Protein AF-A0A958LK38-F1 (afdb_monomer_lite)

Structure (mmCIF, N/CA/C/O backbone):
data_AF-A0A958LK38-F1
#
_entry.id   AF-A0A958LK38-F1
#
loop_
_atom_site.group_PDB
_atom_site.id
_atom_site.type_symbol
_atom_site.label_atom_id
_atom_site.label_alt_id
_atom_site.label_comp_id
_atom_site.label_asym_id
_atom_site.label_entity_id
_atom_site.label_seq_id
_atom_site.pdbx_PDB_ins_code
_atom_site.Cartn_x
_atom_site.Cartn_y
_atom_site.Cartn_z
_atom_site.occupancy
_atom_site.B_iso_or_equiv
_atom_site.auth_seq_id
_atom_site.auth_comp_id
_atom_site.auth_asym_id
_atom_site.auth_atom_id
_atom_site.pdbx_PDB_model_num
ATOM 1 N N . MET A 1 1 ? 25.322 49.535 -14.949 1.00 35.41 1 MET A N 1
ATOM 2 C CA . MET A 1 1 ? 25.906 48.440 -14.145 1.00 35.41 1 MET A CA 1
ATOM 3 C C . MET A 1 1 ? 24.789 47.766 -13.366 1.00 35.41 1 MET A C 1
ATOM 5 O O . MET A 1 1 ? 24.308 48.340 -12.401 1.00 35.41 1 MET A O 1
ATOM 9 N N . ARG A 1 2 ? 24.285 46.630 -13.862 1.00 28.47 2 ARG A N 1
ATOM 10 C CA . ARG A 1 2 ? 23.202 45.858 -13.235 1.00 28.47 2 ARG A CA 1
ATOM 11 C C . ARG A 1 2 ? 23.822 44.654 -12.534 1.00 28.47 2 ARG A C 1
ATOM 13 O O . ARG A 1 2 ? 24.491 43.857 -13.181 1.00 28.47 2 ARG A O 1
ATOM 20 N N . THR A 1 3 ? 23.628 44.573 -11.227 1.00 28.67 3 THR A N 1
ATOM 21 C CA . THR A 1 3 ? 24.018 43.454 -10.371 1.00 28.67 3 THR A CA 1
ATOM 22 C C . THR A 1 3 ? 23.059 42.282 -10.584 1.00 28.67 3 THR A C 1
ATOM 24 O O . THR A 1 3 ? 21.841 42.433 -10.511 1.00 28.67 3 THR A O 1
ATOM 27 N N . LEU A 1 4 ? 23.626 41.119 -10.907 1.00 28.00 4 LEU A N 1
ATOM 28 C CA . LEU A 1 4 ? 22.927 39.847 -11.069 1.00 28.00 4 LEU A CA 1
ATOM 29 C C . LEU A 1 4 ? 22.802 39.193 -9.683 1.00 28.00 4 LEU A C 1
ATOM 31 O O . LEU A 1 4 ? 23.799 38.740 -9.125 1.00 28.00 4 LEU A O 1
ATOM 35 N N . SER A 1 5 ? 21.595 39.143 -9.122 1.00 27.83 5 SER A N 1
ATOM 36 C CA . SER A 1 5 ? 21.305 38.321 -7.942 1.00 27.83 5 SER A CA 1
ATOM 37 C C . SER A 1 5 ? 20.984 36.897 -8.393 1.00 27.83 5 SER A C 1
ATOM 39 O O . SER A 1 5 ? 19.910 36.640 -8.937 1.00 27.83 5 SER A O 1
ATOM 41 N N . LEU A 1 6 ? 21.923 35.972 -8.175 1.00 26.91 6 LEU A N 1
ATOM 42 C CA . LEU A 1 6 ? 21.676 34.533 -8.243 1.00 26.91 6 LEU A CA 1
ATOM 43 C C . LEU A 1 6 ? 20.785 34.133 -7.060 1.00 26.91 6 LEU A C 1
ATOM 45 O O . LEU A 1 6 ? 21.242 34.060 -5.921 1.00 26.91 6 LEU A O 1
ATOM 49 N N . LEU A 1 7 ? 19.509 33.866 -7.332 1.00 25.84 7 LEU A N 1
ATOM 50 C CA . LEU A 1 7 ? 18.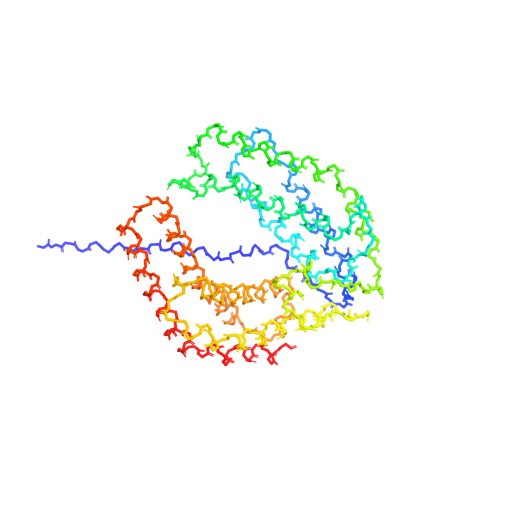623 33.198 -6.387 1.00 25.84 7 LEU A CA 1
ATOM 51 C C . LEU A 1 7 ? 18.807 31.686 -6.568 1.00 25.84 7 LEU A C 1
ATOM 53 O O . LEU A 1 7 ? 18.283 31.085 -7.505 1.00 25.84 7 LEU A O 1
ATOM 57 N N . VAL A 1 8 ? 19.602 31.081 -5.687 1.00 27.27 8 VAL A N 1
ATOM 58 C CA . VAL A 1 8 ? 19.706 29.626 -5.550 1.00 27.27 8 VAL A CA 1
ATOM 59 C C . VAL A 1 8 ? 18.349 29.120 -5.069 1.00 27.27 8 VAL A C 1
ATOM 61 O O . VAL A 1 8 ? 17.949 29.350 -3.929 1.00 27.27 8 VAL A O 1
ATOM 64 N N . ALA A 1 9 ? 17.615 28.458 -5.960 1.00 26.47 9 ALA A N 1
ATOM 65 C CA . ALA A 1 9 ? 16.411 27.728 -5.607 1.00 26.47 9 ALA A CA 1
ATOM 66 C C . ALA A 1 9 ? 16.808 26.538 -4.721 1.00 26.47 9 ALA A C 1
ATOM 68 O O . ALA A 1 9 ? 17.242 25.497 -5.211 1.00 26.47 9 ALA A O 1
ATOM 69 N N . PHE A 1 10 ? 16.657 26.707 -3.407 1.00 24.59 10 PHE A N 1
ATOM 70 C CA . PHE A 1 10 ? 16.598 25.611 -2.445 1.00 24.59 10 PHE A CA 1
ATOM 71 C C . PHE A 1 10 ? 15.361 24.765 -2.779 1.00 24.59 10 PHE A C 1
ATOM 73 O O . PHE A 1 10 ? 14.260 24.983 -2.278 1.00 24.59 10 PHE A O 1
ATOM 80 N N . ILE A 1 11 ? 15.524 23.810 -3.691 1.00 28.50 11 ILE A N 1
ATOM 81 C CA . ILE A 1 11 ? 14.592 22.700 -3.819 1.00 28.50 11 ILE A CA 1
ATOM 82 C C . ILE A 1 11 ? 14.767 21.904 -2.532 1.00 28.50 11 ILE A C 1
ATOM 84 O O . ILE A 1 11 ? 15.814 21.300 -2.317 1.00 28.50 11 ILE A O 1
ATOM 88 N N . CYS A 1 12 ? 13.764 21.942 -1.655 1.00 25.86 12 CYS A N 1
ATOM 89 C CA . CYS A 1 12 ? 13.675 21.053 -0.507 1.00 25.86 12 CYS A CA 1
ATOM 90 C C . CYS A 1 12 ? 13.700 19.605 -1.012 1.00 25.86 12 CYS A C 1
ATOM 92 O O . CYS A 1 12 ? 12.678 19.029 -1.387 1.00 25.86 12 CYS A O 1
ATOM 94 N N . ILE A 1 13 ? 14.900 19.032 -1.046 1.00 31.53 13 ILE A N 1
ATOM 95 C CA . ILE A 1 13 ? 15.139 17.601 -1.081 1.00 31.53 13 ILE A CA 1
ATOM 96 C C . ILE A 1 13 ? 14.691 17.114 0.294 1.00 31.53 13 ILE A C 1
ATOM 98 O O . ILE A 1 13 ? 15.462 17.118 1.244 1.00 31.53 13 ILE A O 1
ATOM 102 N N . LEU A 1 14 ? 13.414 16.767 0.426 1.00 28.30 14 LEU A N 1
ATOM 103 C CA . LEU A 1 14 ? 13.039 15.765 1.408 1.00 28.30 14 LEU A CA 1
ATOM 104 C C . LEU A 1 14 ? 13.320 14.432 0.717 1.00 28.30 14 LEU A C 1
ATOM 106 O O . LEU A 1 14 ? 12.634 14.111 -0.262 1.00 28.30 14 LEU A O 1
ATOM 110 N N . PRO A 1 15 ? 14.337 13.672 1.154 1.00 30.45 15 PRO A N 1
ATOM 111 C CA . PRO A 1 15 ? 14.354 12.258 0.845 1.00 30.45 15 PRO A CA 1
ATOM 112 C C . PRO A 1 15 ? 13.011 11.696 1.320 1.00 30.45 15 PRO A C 1
ATOM 114 O O . PRO A 1 15 ? 12.458 12.156 2.327 1.00 30.45 15 PRO A O 1
ATOM 117 N N . LEU A 1 16 ? 12.491 10.683 0.638 1.00 36.78 16 LEU A N 1
ATOM 118 C CA . LEU A 1 16 ? 11.648 9.719 1.325 1.00 36.78 16 LEU A CA 1
ATOM 119 C C . LEU A 1 16 ? 12.549 9.083 2.395 1.00 36.78 16 LEU A C 1
ATOM 121 O O . LEU A 1 16 ? 13.126 8.029 2.189 1.00 36.78 16 LEU A O 1
ATOM 125 N N . HIS A 1 17 ? 12.729 9.755 3.536 1.00 35.22 17 HIS A N 1
ATOM 126 C CA . HIS A 1 17 ? 13.041 9.075 4.779 1.00 35.22 17 HIS A CA 1
ATOM 127 C C . HIS A 1 17 ? 11.796 8.236 5.065 1.00 35.22 17 HIS A C 1
ATOM 129 O O . HIS A 1 17 ? 10.886 8.641 5.787 1.00 35.22 17 HIS A O 1
ATOM 135 N N . ILE A 1 18 ? 11.729 7.074 4.412 1.00 42.91 18 ILE A N 1
ATOM 136 C CA . ILE A 1 18 ? 11.221 5.874 5.055 1.00 42.91 18 ILE A CA 1
ATOM 137 C C . ILE A 1 18 ? 12.020 5.856 6.353 1.00 42.91 18 ILE A C 1
ATOM 139 O O . ILE A 1 18 ? 13.245 5.734 6.313 1.00 42.91 18 ILE A O 1
ATOM 143 N N . GLY A 1 19 ? 11.374 6.216 7.464 1.00 40.41 19 GLY A N 1
ATOM 144 C CA . GLY A 1 19 ? 12.055 6.283 8.748 1.00 40.41 19 GLY A CA 1
ATOM 145 C C . GLY A 1 19 ? 12.838 4.989 8.926 1.00 40.41 19 GLY A C 1
ATOM 146 O O . GLY A 1 19 ? 12.322 3.920 8.620 1.00 40.41 19 GLY A O 1
ATOM 147 N N . ALA A 1 20 ? 14.081 5.084 9.392 1.00 38.41 20 ALA A N 1
ATOM 148 C CA . ALA A 1 20 ? 14.934 3.933 9.684 1.00 38.41 20 ALA A CA 1
ATOM 149 C C . ALA A 1 20 ? 14.330 2.961 10.732 1.00 38.41 20 ALA A C 1
ATOM 151 O O . ALA A 1 20 ? 14.979 2.005 11.140 1.00 38.41 20 ALA A O 1
ATOM 152 N N . SER A 1 21 ? 13.100 3.200 11.189 1.00 44.72 21 SER A N 1
ATOM 153 C CA . SER A 1 21 ? 12.342 2.358 12.096 1.00 44.72 21 SER A CA 1
ATOM 154 C C . SER A 1 21 ? 11.450 1.397 11.308 1.00 44.72 21 SER A C 1
ATOM 156 O O . SER A 1 21 ? 10.586 1.839 10.552 1.00 44.72 21 SER A O 1
ATOM 158 N N . GLU A 1 22 ? 11.620 0.101 11.580 1.00 62.59 22 GLU A N 1
ATOM 159 C CA . GLU A 1 22 ? 10.736 -1.018 11.212 1.00 62.59 22 GLU A CA 1
ATOM 160 C C . GLU A 1 22 ? 11.018 -1.691 9.848 1.00 62.59 22 GLU A C 1
ATOM 162 O O . GLU A 1 22 ? 10.084 -2.143 9.178 1.00 62.59 22 GLU A O 1
ATOM 167 N N . GLN A 1 23 ? 12.288 -1.814 9.441 1.00 79.00 23 GLN A N 1
ATOM 168 C CA . GLN A 1 23 ? 12.681 -2.931 8.568 1.00 79.00 23 GLN A CA 1
ATOM 169 C C . GLN A 1 23 ? 12.442 -4.237 9.335 1.00 79.00 23 GLN A C 1
ATOM 171 O O . GLN A 1 23 ? 12.851 -4.349 10.492 1.00 79.00 23 GLN A O 1
ATOM 176 N N . GLN A 1 24 ? 11.755 -5.191 8.717 1.00 86.94 24 GLN A N 1
ATOM 177 C CA . GLN A 1 24 ? 11.495 -6.503 9.298 1.00 86.94 24 GLN A CA 1
ATOM 178 C C . GLN A 1 24 ? 12.425 -7.524 8.653 1.00 86.94 24 GLN A C 1
ATOM 180 O O . GLN A 1 24 ? 12.720 -7.435 7.464 1.00 86.94 24 GLN A O 1
ATOM 185 N N . VAL A 1 25 ? 12.875 -8.494 9.443 1.00 88.00 25 VAL A N 1
ATOM 186 C CA . VAL A 1 25 ? 13.674 -9.618 8.953 1.00 88.00 25 VAL A CA 1
ATOM 187 C C . VAL A 1 25 ? 12.789 -10.855 8.986 1.00 88.00 25 VAL A C 1
ATOM 189 O O . VAL A 1 25 ? 12.376 -11.294 10.055 1.00 88.00 25 VAL A O 1
ATOM 192 N N . LEU A 1 26 ? 12.499 -11.409 7.813 1.00 91.56 26 LEU A N 1
ATOM 193 C CA . LEU A 1 26 ? 11.760 -12.654 7.616 1.00 91.56 26 LEU A CA 1
ATOM 194 C C . LEU A 1 26 ? 12.543 -13.858 8.152 1.00 91.56 26 LEU A C 1
ATOM 196 O O . LEU A 1 26 ? 11.950 -14.808 8.647 1.00 91.56 26 LEU A O 1
ATOM 200 N N . GLY A 1 27 ? 13.877 -13.833 8.060 1.00 89.62 27 GLY A N 1
ATOM 201 C CA . GLY A 1 27 ? 14.721 -14.940 8.519 1.00 89.62 27 GLY A CA 1
ATOM 202 C C . GLY A 1 27 ? 14.344 -16.270 7.855 1.00 89.62 27 GLY A C 1
ATOM 203 O O . GLY A 1 27 ? 14.189 -16.322 6.638 1.00 89.62 27 GLY A O 1
ATOM 204 N N . ASN A 1 28 ? 14.193 -17.321 8.666 1.00 93.62 28 ASN A N 1
ATOM 205 C CA . ASN A 1 28 ? 13.734 -18.650 8.240 1.00 93.62 28 ASN A CA 1
ATOM 206 C C . ASN A 1 28 ? 12.267 -18.910 8.629 1.00 93.62 28 ASN A C 1
ATOM 208 O O . ASN A 1 28 ? 11.882 -20.063 8.794 1.00 93.62 28 ASN A O 1
ATOM 212 N N . LEU A 1 29 ? 11.471 -17.859 8.843 1.00 96.00 29 LEU A N 1
ATOM 213 C CA . LEU A 1 29 ? 10.055 -18.015 9.162 1.00 96.00 29 LEU A CA 1
ATOM 214 C C . LEU A 1 29 ? 9.305 -18.548 7.938 1.00 96.00 29 LEU A C 1
ATOM 216 O O . LEU A 1 29 ? 9.487 -18.054 6.816 1.00 96.00 29 LEU A O 1
ATOM 220 N N . SER A 1 30 ? 8.412 -19.505 8.166 1.00 97.25 30 SER A N 1
ATOM 221 C CA . SER A 1 30 ? 7.351 -19.812 7.209 1.00 97.25 30 SER A CA 1
ATOM 222 C C . SER A 1 30 ? 6.476 -18.577 6.966 1.00 97.25 30 SER A C 1
ATOM 224 O O . SER A 1 30 ? 6.438 -17.634 7.766 1.00 97.25 30 SER A O 1
ATOM 226 N N . TYR A 1 31 ? 5.748 -18.565 5.853 1.00 97.75 31 TYR A N 1
ATOM 227 C CA . TYR A 1 31 ? 4.818 -17.488 5.518 1.00 97.75 31 TYR A CA 1
ATOM 228 C C . TYR A 1 31 ? 3.803 -17.211 6.645 1.00 97.75 31 TYR A C 1
ATOM 230 O O . TYR A 1 31 ? 3.520 -16.054 6.968 1.00 97.75 31 TYR A O 1
ATOM 238 N N . ASN A 1 32 ? 3.312 -18.259 7.304 1.00 97.62 32 ASN A N 1
ATOM 239 C CA . ASN A 1 32 ? 2.324 -18.160 8.372 1.00 97.62 32 ASN A CA 1
ATOM 240 C C . ASN A 1 32 ? 2.931 -17.727 9.711 1.00 97.62 32 ASN A C 1
ATOM 242 O O . ASN A 1 32 ? 2.318 -16.923 10.411 1.00 97.62 32 ASN A O 1
ATOM 246 N N . GLU A 1 33 ? 4.134 -18.191 10.061 1.00 97.38 33 GLU A N 1
ATOM 247 C CA . GLU A 1 33 ? 4.851 -17.690 11.245 1.00 97.38 33 GLU A CA 1
ATOM 248 C C . GLU A 1 33 ? 5.176 -16.198 11.096 1.00 97.38 33 GLU A C 1
ATOM 250 O O . GLU A 1 33 ? 4.979 -15.413 12.025 1.00 97.38 33 GLU A O 1
ATOM 255 N N . ALA A 1 34 ? 5.588 -15.773 9.897 1.00 97.50 34 ALA A N 1
ATOM 256 C CA . ALA A 1 34 ? 5.775 -14.361 9.588 1.00 97.50 34 ALA A CA 1
ATOM 257 C C . ALA A 1 34 ? 4.459 -13.571 9.730 1.00 97.50 34 ALA A C 1
ATOM 259 O O . ALA A 1 34 ? 4.458 -12.479 10.300 1.00 97.50 34 ALA A O 1
ATOM 260 N N . ALA A 1 35 ? 3.321 -14.124 9.295 1.00 98.06 35 ALA A N 1
ATOM 261 C CA . ALA A 1 35 ? 2.011 -13.504 9.497 1.00 98.06 35 ALA A CA 1
ATOM 262 C C . ALA A 1 35 ? 1.652 -13.356 10.987 1.00 98.06 35 ALA A C 1
ATOM 264 O O . ALA A 1 35 ? 1.236 -12.275 11.411 1.00 98.06 35 ALA A O 1
ATOM 265 N N . GLN A 1 36 ? 1.848 -14.418 11.780 1.00 97.25 36 GLN A N 1
ATOM 266 C CA . GLN A 1 36 ? 1.619 -14.432 13.231 1.00 97.25 36 GLN A CA 1
ATOM 267 C C . GLN A 1 36 ? 2.482 -13.406 13.963 1.00 97.25 36 GLN A C 1
ATOM 269 O O . GLN A 1 36 ? 2.037 -12.819 14.947 1.00 97.25 36 GLN A O 1
ATOM 274 N N . GLN A 1 37 ? 3.705 -13.178 13.488 1.00 96.12 37 GLN A N 1
ATOM 275 C CA . GLN A 1 37 ? 4.602 -12.196 14.074 1.00 96.12 37 GLN A CA 1
ATOM 276 C C . GLN A 1 37 ? 4.229 -10.772 13.651 1.00 96.12 37 GLN A C 1
ATOM 278 O O . GLN A 1 37 ? 4.025 -9.905 14.496 1.00 96.12 37 GLN A O 1
ATOM 283 N N . PHE A 1 38 ? 4.142 -10.497 12.349 1.00 96.94 38 PHE A N 1
ATOM 284 C CA . PHE A 1 38 ? 4.141 -9.116 11.870 1.00 96.94 38 PHE A CA 1
ATOM 285 C C . PHE A 1 38 ? 2.761 -8.460 11.833 1.00 96.94 38 PHE A C 1
ATOM 287 O O . PHE A 1 38 ? 2.667 -7.255 12.088 1.00 96.94 38 PHE A O 1
ATOM 294 N N . VAL A 1 39 ? 1.689 -9.204 11.529 1.00 97.81 39 VAL A N 1
ATOM 295 C CA . VAL A 1 39 ? 0.344 -8.611 11.422 1.00 97.81 39 VAL A CA 1
ATOM 296 C C . VAL A 1 39 ? -0.149 -8.108 12.788 1.00 97.81 39 VAL A C 1
ATOM 298 O O . VAL A 1 39 ? -0.530 -6.935 12.862 1.00 97.81 39 VAL A O 1
ATOM 301 N N . PRO A 1 40 ? -0.080 -8.893 13.886 1.00 97.62 40 PRO A N 1
ATOM 302 C CA . PRO A 1 40 ? -0.471 -8.406 15.209 1.00 97.62 40 PRO A CA 1
ATOM 303 C C . PRO A 1 40 ? 0.388 -7.237 15.697 1.00 97.62 40 PRO A C 1
ATOM 305 O O . PRO A 1 40 ? -0.150 -6.285 16.256 1.00 97.62 40 PRO A O 1
ATOM 308 N N . THR A 1 41 ? 1.702 -7.253 15.442 1.00 96.38 41 THR A N 1
ATOM 309 C CA . THR A 1 41 ? 2.584 -6.131 15.805 1.00 96.38 41 THR A CA 1
ATOM 310 C C . THR A 1 41 ? 2.172 -4.840 15.101 1.00 96.38 41 THR A C 1
ATOM 312 O O . THR A 1 41 ? 1.996 -3.819 15.763 1.00 96.38 41 THR A O 1
ATOM 315 N N . CYS A 1 42 ? 1.931 -4.878 13.785 1.00 96.19 42 CYS A N 1
ATOM 316 C CA . CYS A 1 42 ? 1.480 -3.693 13.047 1.00 96.19 42 CYS A CA 1
ATOM 317 C C . CYS A 1 42 ? 0.100 -3.204 13.517 1.00 96.19 42 CYS A C 1
ATOM 319 O O . CYS A 1 42 ? -0.189 -2.007 13.455 1.00 96.19 42 CYS A O 1
ATOM 321 N N . LEU A 1 43 ? -0.776 -4.114 13.951 1.00 97.44 43 LEU A N 1
ATOM 322 C CA . LEU A 1 43 ? -2.076 -3.756 14.513 1.00 97.44 43 LEU A CA 1
ATOM 323 C C . LEU A 1 43 ? -1.919 -3.056 15.872 1.00 97.44 43 LEU A C 1
ATOM 325 O O . LEU A 1 43 ? -2.501 -1.992 16.074 1.00 97.44 43 LEU A O 1
ATOM 329 N N . LEU A 1 44 ? -1.080 -3.589 16.761 1.00 96.31 44 LEU A N 1
ATOM 330 C CA . LEU A 1 44 ? -0.797 -3.001 18.073 1.00 96.31 44 LEU A CA 1
ATOM 331 C C . LEU A 1 44 ? -0.162 -1.604 17.960 1.00 96.31 44 LEU A C 1
ATOM 333 O O . LEU A 1 44 ? -0.564 -0.670 18.654 1.00 96.31 44 LEU A O 1
ATOM 337 N N . GLU A 1 45 ? 0.797 -1.428 17.049 1.00 94.31 45 GLU A N 1
ATOM 338 C CA . GLU A 1 45 ? 1.413 -0.124 16.769 1.00 94.31 45 GLU A CA 1
ATOM 339 C C . GLU A 1 45 ? 0.395 0.904 16.257 1.00 94.31 45 GLU A C 1
ATOM 341 O O . GLU A 1 45 ? 0.455 2.090 16.612 1.00 94.31 45 GLU A O 1
ATOM 346 N N . LEU A 1 46 ? -0.546 0.464 15.414 1.00 96.00 46 LEU A N 1
ATOM 347 C CA . LEU A 1 46 ? -1.635 1.310 14.944 1.00 96.00 46 LEU A CA 1
ATOM 348 C C . LEU A 1 46 ? -2.545 1.722 16.102 1.00 96.00 46 LEU A C 1
ATOM 350 O O . LEU A 1 46 ? -2.840 2.910 16.218 1.00 96.00 46 LEU A O 1
ATOM 354 N N . VAL A 1 47 ? -2.943 0.779 16.961 1.00 96.88 47 VAL A N 1
ATOM 355 C CA . VAL A 1 47 ? -3.769 1.042 18.151 1.00 96.88 47 VAL A CA 1
ATOM 356 C C . VAL A 1 47 ? -3.130 2.127 19.012 1.00 96.88 47 VAL A C 1
ATOM 358 O O . VAL A 1 47 ? -3.735 3.185 19.194 1.00 96.88 47 VAL A O 1
ATOM 361 N N . GLY A 1 48 ? -1.866 1.950 19.410 1.00 94.25 48 GLY A N 1
ATOM 362 C CA . GLY A 1 48 ? -1.156 2.948 20.219 1.00 94.25 48 GLY A CA 1
ATOM 363 C C . GLY A 1 48 ? -1.041 4.321 19.541 1.00 94.25 48 GLY A C 1
ATOM 364 O O . GLY A 1 48 ? -0.963 5.351 20.207 1.00 94.25 48 GLY A O 1
ATOM 365 N N . SER A 1 49 ? -1.083 4.367 18.207 1.00 93.31 49 SER A N 1
ATOM 366 C CA . SER A 1 49 ? -1.036 5.622 17.448 1.00 93.31 49 SER A CA 1
ATOM 367 C C . SER A 1 49 ? -2.385 6.334 17.347 1.00 93.31 49 SER A C 1
ATOM 369 O O . SER A 1 49 ? -2.412 7.562 17.265 1.00 93.31 49 SER A O 1
ATOM 371 N N . ILE A 1 50 ? -3.499 5.597 17.323 1.00 96.38 50 ILE A N 1
ATOM 372 C CA . ILE A 1 50 ? -4.844 6.182 17.193 1.00 96.38 50 ILE A CA 1
ATOM 373 C C . ILE A 1 50 ? -5.498 6.480 18.542 1.00 96.38 50 ILE A C 1
ATOM 375 O O . ILE A 1 50 ? -6.383 7.332 18.593 1.00 96.38 50 ILE A O 1
ATOM 379 N N . GLU A 1 51 ? -5.056 5.837 19.626 1.00 94.94 51 GLU A N 1
ATOM 380 C CA . GLU A 1 51 ? -5.524 6.104 20.994 1.00 94.94 51 GLU A CA 1
ATOM 381 C C . GLU A 1 51 ? -5.351 7.573 21.402 1.00 94.94 51 GLU A C 1
ATOM 383 O O . GLU A 1 51 ? -6.202 8.126 22.096 1.00 94.94 51 GLU A O 1
ATOM 388 N N . GLY A 1 52 ? -4.291 8.228 20.916 1.00 92.06 52 GLY A N 1
ATOM 389 C CA . GLY A 1 52 ? -4.006 9.637 21.197 1.00 92.06 52 GLY A CA 1
ATOM 390 C C . GLY A 1 52 ? -4.886 10.648 20.453 1.00 92.06 52 GLY A C 1
ATOM 391 O O . GLY A 1 52 ? -4.828 11.835 20.764 1.00 92.06 52 GLY A O 1
ATOM 392 N N . ILE A 1 53 ? -5.693 10.225 19.473 1.00 95.62 53 ILE A N 1
ATOM 393 C CA . ILE A 1 53 ? -6.631 11.128 18.789 1.00 95.62 53 ILE A CA 1
ATOM 394 C C . ILE A 1 53 ? -7.780 11.423 19.749 1.00 95.62 53 ILE A C 1
ATOM 396 O O . ILE A 1 53 ? -8.398 10.483 20.222 1.00 95.62 53 ILE A O 1
ATOM 400 N N . ASP A 1 54 ? -8.147 12.677 19.991 1.00 96.88 54 ASP A N 1
ATOM 401 C CA . ASP A 1 54 ? -9.218 13.084 20.902 1.00 96.88 54 ASP A CA 1
ATOM 402 C C . ASP A 1 54 ? -10.086 14.239 20.349 1.00 96.88 54 ASP A C 1
ATOM 404 O O . ASP A 1 54 ? -10.033 14.605 19.172 1.00 96.88 54 ASP A O 1
ATOM 408 N N . GLN A 1 55 ? -10.947 14.804 21.202 1.00 97.19 55 GLN A N 1
ATOM 409 C CA . GLN A 1 55 ? -11.850 15.907 20.845 1.00 97.19 55 GLN A CA 1
ATOM 410 C C . GLN A 1 55 ? -11.132 17.228 20.545 1.00 97.19 55 GLN A C 1
ATOM 412 O O . GLN A 1 55 ? -11.766 18.140 20.016 1.00 97.19 55 GLN A O 1
ATOM 417 N N . LYS A 1 56 ? -9.847 17.355 20.878 1.00 96.31 56 LYS A N 1
ATOM 418 C CA . LYS A 1 56 ? -9.020 18.543 20.657 1.00 96.31 56 LYS A CA 1
ATOM 419 C C . LYS A 1 56 ? -8.039 18.359 19.506 1.00 96.31 56 LYS A C 1
ATOM 421 O O . LYS A 1 56 ? -7.583 19.370 18.981 1.00 96.31 56 LYS A O 1
ATOM 426 N N . THR A 1 57 ? -7.781 17.122 19.076 1.00 95.62 57 THR A N 1
ATOM 427 C CA . THR A 1 57 ? -6.833 16.829 17.999 1.00 95.62 57 THR A CA 1
ATOM 428 C C . THR A 1 57 ? -7.083 17.678 16.757 1.00 95.62 57 THR A C 1
ATOM 430 O O . THR A 1 57 ? -8.204 17.778 16.246 1.00 95.62 57 THR A O 1
ATOM 433 N N . LEU A 1 58 ? -6.022 18.288 16.247 1.00 94.62 58 LEU A N 1
ATOM 434 C CA . LEU A 1 58 ? -6.016 19.123 15.057 1.00 94.62 58 LEU A CA 1
ATOM 435 C C . LEU A 1 58 ? -5.531 18.340 13.821 1.00 94.62 58 LEU A C 1
ATOM 437 O O . LEU A 1 58 ? -4.763 17.383 13.941 1.00 94.62 58 LEU A O 1
ATOM 441 N N . PRO A 1 59 ? -5.920 18.761 12.603 1.00 94.06 59 PRO A N 1
ATOM 442 C CA . PRO A 1 59 ? -5.531 18.098 11.354 1.00 94.06 59 PRO A CA 1
ATOM 443 C C . PRO A 1 59 ? -4.032 17.832 11.151 1.00 94.06 59 PRO A C 1
ATOM 445 O O . PRO A 1 59 ? -3.653 16.845 10.524 1.00 94.06 59 PRO A O 1
ATOM 448 N N . HIS A 1 60 ? -3.151 18.709 11.636 1.00 91.88 60 HIS A N 1
ATOM 449 C CA . HIS A 1 60 ? -1.707 18.525 11.471 1.00 91.88 60 HIS A CA 1
ATOM 450 C C . HIS A 1 60 ? -1.120 17.503 12.454 1.00 91.88 60 HIS A C 1
ATOM 452 O O . HIS A 1 60 ? -0.108 16.885 12.133 1.00 91.88 60 HIS A O 1
ATOM 458 N N . GLU A 1 61 ? -1.759 17.280 13.604 1.00 92.06 61 GLU A N 1
ATOM 459 C CA . GLU A 1 61 ? -1.279 16.365 14.651 1.00 92.06 61 GLU A CA 1
ATOM 460 C C . GLU A 1 61 ? -1.425 14.897 14.232 1.00 92.06 61 GLU A C 1
ATOM 462 O O . GLU A 1 61 ? -0.582 14.060 14.543 1.00 92.06 61 GLU A O 1
ATOM 467 N N . VAL A 1 62 ? -2.432 14.580 13.408 1.00 90.06 62 VAL A N 1
ATOM 468 C CA . VAL A 1 62 ? -2.547 13.239 12.806 1.00 90.06 62 VAL A CA 1
ATOM 469 C C . VAL A 1 62 ? -1.494 12.986 11.717 1.00 90.06 62 VAL A C 1
ATOM 471 O O . VAL A 1 62 ? -1.283 11.843 11.311 1.00 90.06 62 VAL A O 1
ATOM 474 N N . LYS A 1 63 ? -0.815 14.038 11.237 1.00 86.88 63 LYS A N 1
ATOM 475 C CA . LYS A 1 63 ? 0.272 13.963 10.248 1.00 86.88 63 LYS A CA 1
ATOM 476 C C . LYS A 1 63 ? 1.656 14.012 10.898 1.00 86.88 63 LYS A C 1
ATOM 478 O O . LYS A 1 63 ? 2.561 13.331 10.430 1.00 86.88 63 LYS A O 1
ATOM 483 N N . ILE A 1 64 ? 1.840 14.828 11.930 1.00 82.19 64 ILE A N 1
ATOM 484 C CA . ILE A 1 64 ? 3.123 15.085 12.593 1.00 82.19 64 ILE A CA 1
ATOM 485 C C . ILE A 1 64 ? 2.902 14.932 14.103 1.00 82.19 64 ILE A C 1
ATOM 487 O O . ILE A 1 64 ? 2.015 15.600 14.623 1.00 82.19 64 ILE A O 1
ATOM 491 N N . PRO A 1 65 ? 3.700 14.122 14.825 1.00 79.19 65 PRO A N 1
AT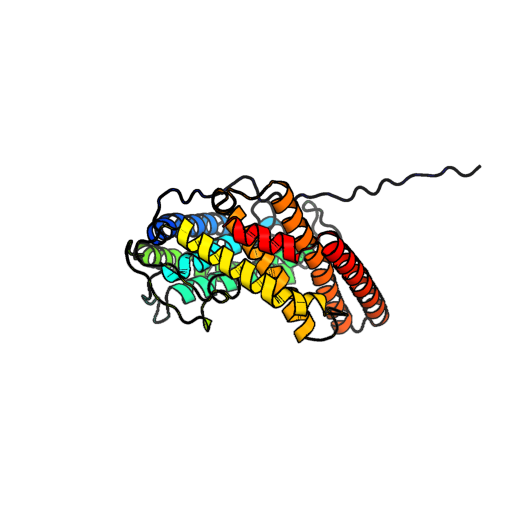OM 492 C CA . PRO A 1 65 ? 4.929 13.448 14.385 1.00 79.19 65 PRO A CA 1
ATOM 493 C C . PRO A 1 65 ? 4.730 12.032 13.815 1.00 79.19 65 PRO A C 1
ATOM 495 O O . PRO A 1 65 ? 5.662 11.481 13.239 1.00 79.19 65 PRO A O 1
ATOM 498 N N . VAL A 1 66 ? 3.546 11.433 13.975 1.00 76.31 66 VAL A N 1
ATOM 499 C CA . VAL A 1 66 ? 3.349 9.981 13.790 1.00 76.31 66 VAL A CA 1
ATOM 500 C C . VAL A 1 66 ? 2.936 9.585 12.362 1.00 76.31 66 VAL A C 1
ATOM 502 O O . VAL A 1 66 ? 3.220 8.471 11.935 1.00 76.31 66 VAL A O 1
ATOM 505 N N . ASP A 1 67 ? 2.288 10.485 11.615 1.00 89.06 67 ASP A N 1
ATOM 506 C CA . ASP A 1 67 ? 1.614 10.207 10.333 1.00 89.06 67 ASP A CA 1
ATOM 507 C C . ASP A 1 67 ? 0.711 8.961 10.403 1.00 89.06 67 ASP A C 1
ATOM 509 O O . ASP A 1 67 ? 0.985 7.908 9.822 1.00 89.06 67 ASP A O 1
ATOM 513 N N . ILE A 1 68 ? -0.401 9.086 11.132 1.00 94.06 68 ILE A N 1
ATOM 514 C CA . ILE A 1 68 ? -1.345 7.993 11.421 1.00 94.06 68 ILE A CA 1
ATOM 515 C C . ILE A 1 68 ? -1.836 7.324 10.134 1.00 94.06 68 ILE A C 1
ATOM 517 O O . ILE A 1 68 ? -1.951 6.102 10.065 1.00 94.06 68 ILE A O 1
ATOM 521 N N . ARG A 1 69 ? -2.051 8.106 9.069 1.00 93.56 69 ARG A N 1
ATOM 522 C CA . ARG A 1 69 ? -2.466 7.580 7.763 1.00 93.56 69 ARG A CA 1
ATOM 523 C C . ARG A 1 69 ? -1.440 6.598 7.190 1.00 93.56 69 ARG A C 1
ATOM 525 O O . ARG A 1 69 ? -1.834 5.602 6.588 1.00 93.56 69 ARG A O 1
ATOM 532 N N . LYS A 1 70 ? -0.136 6.846 7.368 1.00 92.44 70 LYS A N 1
ATOM 533 C CA . LYS A 1 70 ? 0.911 5.896 6.960 1.00 92.44 70 LYS A CA 1
ATOM 534 C C . LYS A 1 70 ? 0.910 4.633 7.812 1.00 92.44 70 LYS A C 1
ATOM 536 O O . LYS A 1 70 ? 1.135 3.566 7.249 1.00 92.44 70 LYS A O 1
ATOM 541 N N . ARG A 1 71 ? 0.629 4.732 9.116 1.00 95.06 71 ARG A N 1
ATOM 542 C CA . ARG A 1 71 ? 0.508 3.553 9.987 1.00 95.06 71 ARG A CA 1
ATOM 543 C C . ARG A 1 71 ? -0.682 2.680 9.609 1.00 95.06 71 ARG A C 1
ATOM 545 O O . ARG A 1 71 ? -0.488 1.492 9.416 1.00 95.06 71 ARG A O 1
ATOM 552 N N . ILE A 1 72 ? -1.855 3.270 9.357 1.00 96.94 72 ILE A N 1
ATOM 553 C CA . ILE A 1 72 ? -3.026 2.529 8.850 1.00 96.94 72 ILE A CA 1
ATOM 554 C C . ILE A 1 72 ? -2.677 1.801 7.547 1.00 96.94 72 ILE A C 1
ATOM 556 O O . ILE A 1 72 ? -2.933 0.608 7.412 1.00 96.94 72 ILE A O 1
ATOM 560 N N . VAL A 1 73 ? -2.041 2.504 6.601 1.00 95.12 73 VAL A N 1
ATOM 561 C CA . VAL A 1 73 ? -1.582 1.895 5.342 1.00 95.12 73 VAL A CA 1
ATOM 562 C C . VAL A 1 73 ? -0.613 0.752 5.594 1.00 95.12 73 VAL A C 1
ATOM 564 O O . VAL A 1 73 ? -0.724 -0.267 4.931 1.00 95.12 73 VAL A O 1
ATOM 567 N N . ARG A 1 74 ? 0.345 0.914 6.509 1.00 95.19 74 ARG A N 1
ATOM 568 C CA . ARG A 1 74 ? 1.296 -0.145 6.847 1.00 95.19 74 ARG A CA 1
ATOM 569 C C . ARG A 1 74 ? 0.566 -1.369 7.394 1.00 95.19 74 ARG A C 1
ATOM 571 O O . ARG A 1 74 ? 0.785 -2.460 6.889 1.00 95.19 74 ARG A O 1
ATOM 578 N N . THR A 1 75 ? -0.325 -1.202 8.365 1.00 97.62 75 THR A N 1
ATOM 579 C CA . THR A 1 75 ? -1.101 -2.316 8.925 1.00 97.62 75 THR A CA 1
ATOM 580 C C . THR A 1 75 ? -1.920 -3.015 7.842 1.00 97.62 75 THR A C 1
ATOM 582 O O . THR A 1 75 ? -1.862 -4.236 7.731 1.00 97.62 75 THR A O 1
ATOM 585 N N . ARG A 1 76 ? -2.606 -2.251 6.982 1.00 97.56 76 ARG A N 1
ATOM 586 C CA . ARG A 1 76 ? -3.363 -2.795 5.847 1.00 97.56 76 ARG A CA 1
ATOM 587 C C . ARG A 1 76 ? -2.478 -3.570 4.878 1.00 97.56 76 ARG A C 1
ATOM 589 O O . ARG A 1 76 ? -2.847 -4.648 4.442 1.00 97.56 76 ARG A O 1
ATOM 596 N N . ASP A 1 77 ? -1.310 -3.038 4.554 1.00 97.19 77 ASP A N 1
ATOM 597 C CA . ASP A 1 77 ? -0.351 -3.706 3.685 1.00 97.19 77 ASP A CA 1
ATOM 598 C C . ASP A 1 77 ? 0.110 -5.049 4.247 1.00 97.19 77 ASP A C 1
ATOM 600 O O . ASP A 1 77 ? 0.201 -6.008 3.495 1.00 97.19 77 ASP A O 1
ATOM 604 N N . PHE A 1 78 ? 0.383 -5.140 5.550 1.00 97.94 78 PHE A N 1
ATOM 605 C CA . PHE A 1 78 ? 0.737 -6.412 6.180 1.00 97.94 78 PHE A CA 1
ATOM 606 C C . PHE A 1 78 ? -0.452 -7.383 6.189 1.00 97.94 78 PHE A C 1
ATOM 608 O O . PHE A 1 78 ? -0.267 -8.564 5.910 1.00 97.94 78 PHE A O 1
ATOM 615 N N . VAL A 1 79 ? -1.674 -6.893 6.421 1.00 98.12 79 VAL A N 1
ATOM 616 C CA . VAL A 1 79 ? -2.903 -7.693 6.276 1.00 98.12 79 VAL A CA 1
ATOM 617 C C . VAL A 1 79 ? -3.052 -8.231 4.845 1.00 98.12 79 VAL A C 1
ATOM 619 O O . VAL A 1 79 ? -3.333 -9.413 4.668 1.00 98.12 79 VAL A O 1
ATOM 622 N N . ASP A 1 80 ? -2.812 -7.403 3.827 1.00 97.75 80 ASP A N 1
ATOM 623 C CA . ASP A 1 80 ? -2.887 -7.797 2.417 1.00 97.75 80 ASP A CA 1
ATOM 624 C C . ASP A 1 80 ? -1.746 -8.756 2.024 1.00 97.75 80 ASP A C 1
ATOM 626 O O . ASP A 1 80 ? -1.983 -9.758 1.352 1.00 97.75 80 ASP A O 1
ATOM 630 N N . LEU A 1 81 ? -0.509 -8.481 2.450 1.00 97.69 81 LEU A N 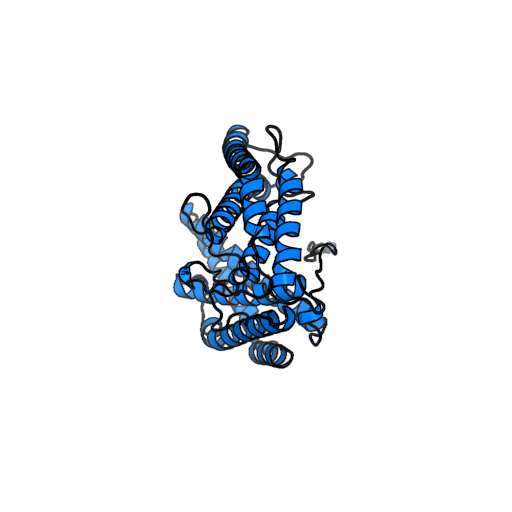1
ATOM 631 C CA . LEU A 1 81 ? 0.672 -9.304 2.167 1.00 97.69 81 LEU A CA 1
ATOM 632 C C . LEU A 1 81 ? 0.558 -10.697 2.776 1.00 97.69 81 LEU A C 1
ATOM 634 O O . LEU A 1 81 ? 1.019 -11.652 2.154 1.00 97.69 81 LEU A O 1
ATOM 638 N N . PHE A 1 82 ? -0.073 -10.815 3.943 1.00 98.06 82 PHE A N 1
ATOM 639 C CA . PHE A 1 82 ? -0.285 -12.077 4.648 1.00 98.06 82 PHE A CA 1
ATOM 640 C C . PHE A 1 82 ? -1.699 -12.651 4.481 1.00 98.06 82 PHE A C 1
ATOM 642 O O . PHE A 1 82 ? -2.072 -13.578 5.196 1.00 98.06 82 PHE A O 1
ATOM 649 N N . ALA A 1 83 ? -2.487 -12.144 3.527 1.00 97.69 83 ALA A N 1
ATOM 650 C CA . ALA A 1 83 ? -3.901 -12.489 3.370 1.00 97.69 83 ALA A CA 1
ATOM 651 C C . ALA A 1 83 ? -4.177 -14.003 3.309 1.00 97.69 83 ALA A C 1
ATOM 653 O O . ALA A 1 83 ? -5.185 -14.460 3.847 1.00 97.69 83 ALA A O 1
ATOM 654 N N . PHE A 1 84 ? -3.277 -14.787 2.710 1.00 97.69 84 PHE A N 1
ATOM 655 C CA . PHE A 1 84 ? -3.405 -16.243 2.594 1.00 97.69 84 PHE A CA 1
ATOM 656 C C . PHE A 1 84 ? -3.161 -17.007 3.907 1.00 97.69 84 PHE A C 1
ATOM 658 O O . PHE A 1 84 ? -3.633 -18.131 4.040 1.00 97.69 84 PHE A O 1
ATOM 665 N N . ALA A 1 85 ? -2.467 -16.417 4.883 1.00 97.94 85 ALA A N 1
ATOM 666 C CA . ALA A 1 85 ? -2.263 -17.010 6.208 1.00 97.94 85 ALA A CA 1
ATOM 667 C C . ALA A 1 85 ? -3.420 -16.683 7.165 1.00 97.94 85 ALA A C 1
ATOM 669 O O . ALA A 1 85 ? -3.627 -17.361 8.173 1.00 97.94 85 ALA A O 1
ATOM 670 N N . LEU A 1 86 ? -4.178 -15.623 6.870 1.00 97.75 86 LEU A N 1
ATOM 671 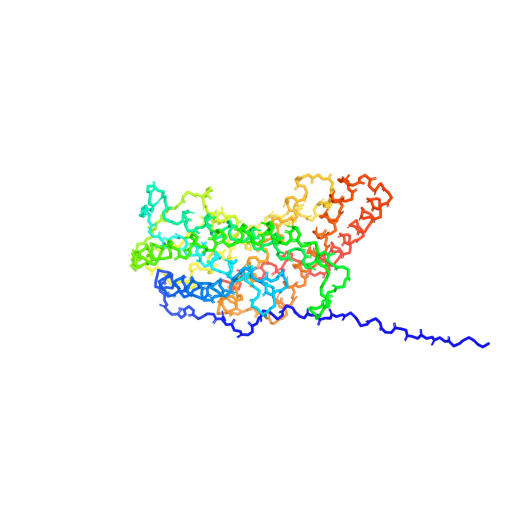C CA . LEU A 1 86 ? -5.273 -15.179 7.721 1.00 97.75 86 LEU A CA 1
ATOM 672 C C . LEU A 1 86 ? -6.460 -16.155 7.626 1.00 97.75 86 LEU A C 1
ATOM 674 O O . LEU A 1 86 ? -6.828 -16.516 6.506 1.00 97.75 86 LEU A O 1
ATOM 678 N N . PRO A 1 87 ? -7.091 -16.548 8.751 1.00 96.38 87 PRO A N 1
ATOM 679 C CA . PRO A 1 87 ? -8.181 -17.525 8.754 1.00 96.38 87 PRO A CA 1
ATOM 680 C C . PRO A 1 87 ? -9.388 -17.131 7.892 1.00 96.38 87 PRO A C 1
ATOM 682 O O . PRO A 1 87 ? -9.719 -15.958 7.748 1.00 96.38 87 PRO A O 1
ATOM 685 N N . ASP A 1 88 ? -10.130 -18.110 7.383 1.00 94.56 88 ASP A N 1
ATOM 686 C CA . ASP A 1 88 ? -11.437 -17.891 6.733 1.00 94.56 88 ASP A CA 1
ATOM 687 C C . ASP A 1 88 ? -12.600 -17.746 7.740 1.00 94.56 88 ASP A C 1
ATOM 689 O O . ASP A 1 88 ? -13.764 -17.560 7.368 1.00 94.56 88 ASP A O 1
ATOM 693 N N . SER A 1 89 ? -12.289 -17.812 9.041 1.00 95.12 89 SER A N 1
ATOM 694 C CA . SER A 1 89 ? -13.273 -17.675 10.109 1.00 95.12 89 SER A CA 1
ATOM 695 C C . SER A 1 89 ? -13.977 -16.316 10.062 1.00 95.12 89 SER A C 1
ATOM 697 O O . SER A 1 89 ? -13.384 -15.282 9.740 1.00 95.12 89 SER A O 1
ATOM 699 N N . LYS A 1 90 ? -15.266 -16.320 10.404 1.00 94.50 90 LYS A N 1
ATOM 700 C CA . LYS A 1 90 ? -16.115 -15.133 10.319 1.00 94.50 90 LYS A CA 1
ATOM 701 C C . LYS A 1 90 ? -16.056 -14.277 11.585 1.00 94.50 90 LYS A C 1
ATOM 703 O O . LYS A 1 90 ? -16.062 -14.812 12.691 1.00 94.50 90 LYS A O 1
ATOM 708 N N . ILE A 1 91 ? -16.112 -12.961 11.400 1.00 92.88 91 ILE A N 1
ATOM 709 C CA . ILE A 1 91 ? -16.378 -11.951 12.430 1.00 92.88 91 ILE A CA 1
ATOM 710 C C . ILE A 1 91 ? -17.769 -11.380 12.146 1.00 92.88 91 ILE A C 1
ATOM 712 O O . ILE A 1 91 ? -18.011 -10.857 11.056 1.00 92.88 91 ILE A O 1
ATOM 716 N N . ASP A 1 92 ? -18.705 -11.551 13.081 1.00 89.44 92 ASP A N 1
ATOM 717 C CA . ASP A 1 92 ? -20.103 -11.108 12.949 1.00 89.44 92 ASP A CA 1
ATOM 718 C C . ASP A 1 92 ? -20.771 -11.539 11.630 1.00 89.44 92 ASP A C 1
ATOM 720 O O . ASP A 1 92 ? -21.468 -10.782 10.956 1.00 89.44 92 ASP A O 1
ATOM 724 N N . GLY A 1 93 ? -20.514 -12.784 11.213 1.00 89.75 93 GLY A N 1
ATOM 725 C CA . GLY A 1 93 ? -21.081 -13.367 9.992 1.00 89.75 93 GLY A CA 1
ATOM 726 C C . GLY A 1 93 ? -20.406 -12.939 8.680 1.00 89.75 93 GLY A C 1
ATOM 727 O O . GLY A 1 93 ? -20.758 -13.480 7.626 1.00 89.75 93 GLY A O 1
ATOM 728 N N . ARG A 1 94 ? -19.412 -12.044 8.727 1.00 91.00 94 ARG A N 1
ATOM 729 C CA . ARG A 1 94 ? -18.591 -11.606 7.585 1.00 91.00 94 ARG A CA 1
ATOM 730 C C . ARG A 1 94 ? -17.212 -12.263 7.623 1.00 91.00 94 ARG A C 1
ATOM 732 O O . ARG A 1 94 ? -16.748 -12.631 8.692 1.00 91.00 94 ARG A O 1
ATOM 739 N N . ASP A 1 95 ? -16.564 -12.430 6.472 1.00 94.31 95 ASP A N 1
ATOM 740 C CA . ASP A 1 95 ? -15.175 -12.920 6.403 1.00 94.31 95 ASP A CA 1
ATOM 741 C C . ASP A 1 95 ? -14.253 -12.028 7.255 1.00 94.31 95 ASP A C 1
ATOM 743 O O . ASP A 1 95 ? -14.282 -10.805 7.111 1.00 94.31 95 ASP A O 1
ATOM 747 N N . GLY A 1 96 ? -13.486 -12.624 8.176 1.00 96.00 96 GLY A N 1
ATOM 748 C CA . GLY A 1 96 ? -12.719 -11.871 9.173 1.00 96.00 96 GLY A CA 1
ATOM 749 C C . GLY A 1 96 ? -11.627 -10.988 8.565 1.00 96.00 96 GLY A C 1
ATOM 750 O O . GLY A 1 96 ? -11.459 -9.843 8.983 1.00 96.00 96 GLY A O 1
ATOM 751 N N . PHE A 1 97 ? -10.948 -11.477 7.523 1.00 96.81 97 PHE A N 1
ATOM 752 C CA . PHE A 1 97 ? -9.966 -10.704 6.758 1.00 96.81 97 PHE A CA 1
ATOM 753 C C . PHE A 1 97 ? -10.608 -9.467 6.137 1.00 96.81 97 PHE A C 1
ATOM 755 O O . PHE A 1 97 ? -10.096 -8.362 6.305 1.00 96.81 97 PHE A O 1
ATOM 762 N N . ARG A 1 98 ? -11.753 -9.637 5.470 1.00 95.38 98 ARG A N 1
ATOM 763 C CA . ARG A 1 98 ? -12.491 -8.520 4.878 1.00 95.38 98 ARG A CA 1
ATOM 764 C C . ARG A 1 98 ? -12.973 -7.527 5.922 1.00 95.38 98 ARG A C 1
ATOM 766 O O . ARG A 1 98 ? -12.805 -6.338 5.703 1.00 95.38 98 ARG A O 1
ATOM 773 N N . SER A 1 99 ? -13.514 -7.987 7.049 1.00 96.50 99 SER A N 1
ATOM 774 C CA . SER A 1 99 ? -13.943 -7.087 8.127 1.00 96.50 99 SER A CA 1
ATOM 775 C C . SER A 1 99 ? -12.793 -6.196 8.608 1.00 96.50 99 SER A C 1
ATOM 777 O O . SER A 1 99 ? -12.946 -4.977 8.633 1.00 96.50 99 SER A O 1
ATOM 779 N N . LEU A 1 100 ? -11.623 -6.782 8.893 1.00 97.50 100 LEU A N 1
ATOM 780 C CA . LEU A 1 100 ? -10.437 -6.025 9.305 1.00 97.50 100 LEU A CA 1
ATOM 781 C C . LEU A 1 100 ? -9.946 -5.073 8.201 1.00 97.50 100 LEU A C 1
ATOM 783 O O . LEU A 1 100 ? -9.641 -3.912 8.470 1.00 97.50 100 LEU A O 1
ATOM 787 N N . ARG A 1 101 ? -9.870 -5.548 6.951 1.00 96.50 101 ARG A N 1
ATOM 788 C CA . ARG A 1 101 ? -9.424 -4.744 5.803 1.00 96.50 101 ARG A CA 1
ATOM 789 C C . ARG A 1 101 ? -10.343 -3.542 5.560 1.00 96.50 101 ARG A C 1
ATOM 791 O O . ARG A 1 101 ? -9.841 -2.426 5.440 1.00 96.50 101 ARG A O 1
ATOM 798 N N . ASP A 1 102 ? -11.658 -3.759 5.540 1.00 96.06 102 ASP A N 1
ATOM 799 C CA . ASP A 1 102 ? -12.670 -2.722 5.301 1.00 96.06 102 ASP A CA 1
ATOM 800 C C . ASP A 1 102 ? -12.594 -1.617 6.374 1.00 96.06 102 ASP A C 1
ATOM 802 O O . ASP A 1 102 ? -12.692 -0.425 6.069 1.00 96.06 102 ASP A O 1
ATOM 806 N N . ASP A 1 103 ? -12.362 -1.990 7.634 1.00 97.75 103 ASP A N 1
ATOM 807 C CA . ASP A 1 103 ? -12.209 -1.035 8.733 1.00 97.75 103 ASP A CA 1
ATOM 808 C C . ASP A 1 103 ? -10.910 -0.224 8.655 1.00 97.75 103 ASP A C 1
ATOM 810 O O . ASP A 1 103 ? -10.907 0.975 8.970 1.00 97.75 103 ASP A O 1
ATOM 814 N N . LEU A 1 104 ? -9.814 -0.841 8.203 1.00 97.94 104 LEU A N 1
ATOM 815 C CA . LEU A 1 104 ? -8.557 -0.143 7.925 1.00 97.94 104 LEU A CA 1
ATOM 816 C C . LEU A 1 104 ? -8.707 0.824 6.741 1.00 97.94 104 LEU A C 1
ATOM 818 O O . LEU A 1 104 ? -8.227 1.957 6.821 1.00 97.94 104 LEU A O 1
ATOM 822 N N . ASP A 1 105 ? -9.406 0.430 5.673 1.00 97.00 105 ASP A N 1
ATOM 823 C CA . ASP A 1 105 ? -9.679 1.299 4.521 1.00 97.00 105 ASP A CA 1
ATOM 824 C C . ASP A 1 105 ? -10.545 2.502 4.913 1.00 97.00 105 ASP A C 1
ATOM 826 O O . ASP A 1 105 ? -10.196 3.650 4.619 1.00 97.00 105 ASP A O 1
ATOM 830 N N . LYS A 1 106 ? -11.604 2.275 5.694 1.00 98.12 106 LYS A N 1
ATOM 831 C CA . LYS A 1 106 ? -12.426 3.353 6.255 1.00 98.12 106 LYS A CA 1
ATOM 832 C C . LYS A 1 106 ? -11.601 4.305 7.124 1.00 98.12 106 LYS A C 1
ATOM 834 O O . LYS A 1 106 ? -11.742 5.524 7.020 1.00 98.12 106 LYS A O 1
ATOM 839 N N . GLY A 1 107 ? -10.712 3.773 7.962 1.00 97.94 107 GLY A N 1
ATOM 840 C CA . GLY A 1 107 ? -9.786 4.579 8.755 1.00 97.94 107 GLY A CA 1
ATOM 841 C C . GLY A 1 107 ? -8.860 5.431 7.894 1.00 97.94 107 GLY A C 1
ATOM 842 O O . GLY A 1 107 ? -8.688 6.626 8.145 1.00 97.94 107 GLY A O 1
ATOM 843 N N . TYR A 1 108 ? -8.293 4.831 6.847 1.00 97.06 108 TYR A N 1
ATOM 844 C CA . TYR A 1 108 ? -7.405 5.502 5.905 1.00 97.06 108 TYR A CA 1
ATOM 845 C C . TYR A 1 108 ? -8.081 6.689 5.212 1.00 97.06 108 TYR A C 1
ATOM 847 O O . TYR A 1 108 ? -7.470 7.759 5.098 1.00 97.06 108 TYR A O 1
ATOM 855 N N . GLU A 1 109 ? -9.326 6.512 4.770 1.00 96.94 109 GLU A N 1
ATOM 856 C CA . GLU A 1 109 ? -10.131 7.560 4.142 1.00 96.94 109 GLU A CA 1
ATOM 857 C C . GLU A 1 109 ? -10.450 8.687 5.125 1.00 96.94 109 GLU A C 1
ATOM 859 O O . GLU A 1 109 ? -10.119 9.843 4.860 1.00 96.94 109 GLU A O 1
ATOM 864 N N . LEU A 1 110 ? -11.015 8.361 6.291 1.00 97.88 110 LEU A N 1
ATOM 865 C CA . LEU A 1 110 ? -11.461 9.356 7.271 1.00 97.88 110 LEU A CA 1
ATOM 866 C C . LEU A 1 110 ? -10.300 10.175 7.847 1.00 97.88 110 LEU A C 1
ATOM 868 O O . LEU A 1 110 ? -10.379 11.404 7.922 1.00 97.88 110 LEU A O 1
ATOM 872 N N . VAL A 1 111 ? -9.200 9.517 8.226 1.00 96.75 111 VAL A N 1
ATOM 873 C CA . VAL A 1 111 ? -7.987 10.208 8.691 1.00 96.75 111 VAL A CA 1
ATOM 874 C C . VAL A 1 111 ? -7.360 11.008 7.550 1.00 96.75 111 VAL A C 1
ATOM 876 O O . VAL A 1 111 ? -6.844 12.102 7.778 1.00 96.75 111 VAL A O 1
ATOM 879 N N . GLY A 1 112 ? -7.426 10.499 6.316 1.00 94.62 112 GLY A N 1
ATOM 880 C CA . GLY A 1 112 ? -6.992 11.207 5.117 1.00 94.62 112 GLY A CA 1
ATOM 881 C C . GLY A 1 112 ? -7.743 12.513 4.901 1.00 94.62 112 GLY A C 1
ATOM 882 O O . GLY A 1 112 ? -7.107 13.558 4.816 1.00 94.62 112 GLY A O 1
ATOM 883 N N . GLU A 1 113 ? -9.072 12.468 4.900 1.00 93.69 113 GLU A N 1
ATOM 884 C CA . GLU A 1 113 ? -9.923 13.651 4.785 1.00 93.69 113 GLU A CA 1
ATOM 885 C C . GLU A 1 113 ? -9.636 14.689 5.872 1.00 93.69 113 GLU A C 1
ATOM 887 O O . GLU A 1 113 ? -9.630 15.888 5.593 1.00 93.69 113 GLU A O 1
ATOM 892 N N . PHE A 1 114 ? -9.430 14.239 7.113 1.00 95.56 114 PHE A N 1
ATOM 893 C CA . PHE A 1 114 ? -9.139 15.129 8.231 1.00 95.56 114 PHE A CA 1
ATOM 894 C C . PHE A 1 114 ? -7.761 15.784 8.087 1.00 95.56 114 PHE A C 1
ATOM 896 O O . PHE A 1 114 ? -7.646 17.001 8.206 1.00 95.56 114 PHE A O 1
ATOM 903 N N . LYS A 1 115 ? -6.729 15.001 7.749 1.00 93.12 115 LYS A N 1
ATOM 904 C CA . LYS A 1 115 ? -5.368 15.483 7.455 1.00 93.12 115 LYS A CA 1
ATOM 905 C C . LYS A 1 115 ? -5.340 16.462 6.282 1.00 93.12 115 LYS A C 1
ATOM 907 O O . LYS A 1 115 ? -4.570 17.424 6.309 1.00 93.12 115 LYS A O 1
ATOM 912 N N . ASP A 1 116 ? -6.152 16.228 5.256 1.00 90.44 116 ASP A N 1
ATOM 913 C CA . ASP A 1 116 ? -6.151 17.047 4.046 1.00 90.44 116 ASP A CA 1
ATOM 914 C C . ASP A 1 116 ? -6.526 18.510 4.343 1.00 90.44 116 ASP A C 1
ATOM 916 O O . ASP A 1 116 ? -6.023 19.398 3.655 1.00 90.44 116 ASP A O 1
ATOM 920 N N . LEU A 1 117 ? -7.265 18.792 5.430 1.00 90.06 117 LEU A N 1
ATOM 921 C CA . LEU A 1 117 ? -7.512 20.160 5.916 1.00 90.06 117 LEU A CA 1
ATOM 922 C C . LEU A 1 117 ? -6.226 20.943 6.201 1.00 90.06 117 LEU A C 1
ATOM 924 O O . LEU A 1 117 ? -6.188 22.156 6.021 1.00 90.06 117 LEU A O 1
ATOM 928 N N . TYR A 1 118 ? -5.164 20.268 6.642 1.00 89.12 118 TYR A N 1
ATOM 929 C CA . TYR A 1 118 ? -3.852 20.885 6.821 1.00 89.12 118 TYR A CA 1
ATOM 930 C C . TYR A 1 118 ? -3.074 20.966 5.501 1.00 89.12 118 TYR A C 1
ATOM 932 O O . TYR A 1 118 ? -2.429 21.975 5.222 1.00 89.12 118 TYR A O 1
ATOM 940 N N . ASP A 1 119 ? -3.153 19.941 4.649 1.00 83.44 119 ASP A N 1
ATOM 941 C CA . ASP A 1 119 ? -2.377 19.892 3.402 1.00 83.44 119 ASP A CA 1
ATOM 942 C C . ASP A 1 119 ? -2.815 20.933 2.360 1.00 83.44 119 ASP A C 1
ATOM 944 O O . ASP A 1 119 ? -1.990 21.361 1.544 1.00 83.44 119 ASP A O 1
ATOM 948 N N . ILE A 1 120 ? -4.082 21.361 2.401 1.00 81.75 120 ILE A N 1
ATOM 949 C CA . ILE A 1 120 ? -4.625 22.409 1.524 1.00 81.75 120 ILE A CA 1
ATOM 950 C C . ILE A 1 120 ? -4.286 23.833 1.983 1.00 81.75 120 ILE A C 1
ATOM 952 O O . ILE A 1 120 ? -4.493 24.782 1.221 1.00 81.75 120 ILE A O 1
ATOM 956 N N . GLN A 1 121 ? -3.761 24.013 3.201 1.00 77.88 121 GLN A N 1
ATOM 957 C CA . GLN A 1 121 ? -3.390 25.338 3.691 1.00 77.88 121 GLN A CA 1
ATOM 958 C C . GLN A 1 121 ? -2.228 25.916 2.877 1.00 77.88 121 GLN A C 1
ATOM 960 O O . GLN A 1 121 ? -1.238 25.247 2.576 1.00 77.88 121 GLN A O 1
ATOM 965 N N . ARG A 1 122 ? -2.327 27.211 2.547 1.00 62.69 122 ARG A N 1
ATOM 966 C CA . ARG A 1 122 ? -1.258 27.944 1.843 1.00 62.69 122 ARG A CA 1
ATOM 967 C C . ARG A 1 122 ? 0.014 28.056 2.684 1.00 62.69 122 ARG A C 1
ATOM 969 O O . ARG A 1 122 ? 1.111 28.049 2.134 1.00 62.69 122 ARG A O 1
ATOM 976 N N . SER A 1 123 ? -0.142 28.158 4.003 1.00 65.75 123 SER A N 1
ATOM 977 C CA . SER A 1 123 ? 0.948 28.104 4.974 1.00 65.75 123 SER A CA 1
ATOM 978 C C . SER A 1 123 ? 0.971 26.716 5.597 1.00 65.75 123 SER A C 1
ATOM 980 O O . SER A 1 123 ? 0.022 26.328 6.266 1.00 65.75 123 SER A O 1
ATOM 982 N N . ARG A 1 124 ? 2.065 25.977 5.405 1.00 67.94 124 ARG A N 1
ATOM 983 C CA . ARG A 1 124 ? 2.301 24.694 6.083 1.00 67.94 124 ARG A CA 1
ATOM 984 C C . ARG A 1 124 ? 2.980 24.878 7.441 1.00 67.94 124 ARG A C 1
ATOM 986 O O . ARG A 1 124 ? 3.603 23.943 7.924 1.00 67.94 124 ARG A O 1
ATOM 993 N N . ASN A 1 125 ? 2.922 26.067 8.044 1.00 75.00 125 ASN A N 1
ATOM 994 C CA . ASN A 1 125 ? 3.505 26.290 9.363 1.00 75.00 125 ASN A CA 1
ATOM 995 C C . ASN A 1 125 ? 2.628 25.614 10.440 1.00 75.00 125 ASN A C 1
ATOM 997 O O . ASN A 1 125 ? 1.529 26.112 10.692 1.00 75.00 125 ASN A O 1
ATOM 1001 N N . PRO A 1 126 ? 3.083 24.522 11.089 1.00 73.69 126 PRO A N 1
ATOM 1002 C CA . PRO A 1 126 ? 2.298 23.836 12.116 1.00 73.69 126 PRO A CA 1
ATOM 1003 C C . PRO A 1 126 ? 2.055 24.706 13.354 1.00 73.69 126 PRO A C 1
ATOM 1005 O O . PRO A 1 126 ? 1.129 24.444 14.106 1.00 73.69 126 PRO A O 1
ATOM 1008 N N . SER A 1 127 ? 2.868 25.745 13.574 1.00 77.81 127 SER A N 1
ATOM 1009 C CA . SER A 1 127 ? 2.767 26.616 14.750 1.00 77.81 127 SER A CA 1
ATOM 1010 C C . SER A 1 127 ? 1.643 27.650 14.662 1.00 77.81 127 SER A C 1
ATOM 1012 O O . SER A 1 127 ? 1.344 28.291 15.663 1.00 77.81 127 SER A O 1
ATOM 1014 N N . ASN A 1 128 ? 1.052 27.861 13.482 1.00 80.00 128 ASN A N 1
ATOM 1015 C CA . ASN A 1 128 ? -0.068 28.790 13.318 1.00 80.00 128 ASN A CA 1
ATOM 1016 C C . ASN A 1 128 ? -0.988 28.369 12.156 1.00 80.00 128 ASN A C 1
ATOM 1018 O O . ASN A 1 128 ? -1.032 29.052 11.123 1.00 80.00 128 ASN A O 1
ATOM 1022 N N . PRO A 1 129 ? -1.667 27.215 12.265 1.00 81.56 129 PRO A N 1
ATOM 1023 C CA . PRO A 1 129 ? -2.598 26.777 11.243 1.00 81.56 129 PRO A CA 1
ATOM 1024 C C . PRO A 1 129 ? -3.904 27.577 11.338 1.00 81.56 129 PRO A C 1
ATOM 1026 O O . PRO A 1 129 ? -4.370 27.903 12.426 1.00 81.56 129 PRO A O 1
ATOM 1029 N N . VAL A 1 130 ? -4.520 27.863 10.191 1.00 85.25 130 VAL A N 1
ATOM 1030 C CA . VAL A 1 130 ? -5.812 28.564 10.121 1.00 85.25 130 VAL A CA 1
ATOM 1031 C C . VAL A 1 130 ? -6.853 27.609 9.557 1.00 85.25 130 VAL A C 1
ATOM 1033 O O . VAL A 1 130 ? -6.798 27.256 8.376 1.00 85.25 130 VAL A O 1
ATOM 1036 N N . TYR A 1 131 ? -7.774 27.168 10.407 1.00 88.00 131 TYR A N 1
ATOM 1037 C CA . TYR A 1 131 ? -8.817 26.215 10.050 1.00 88.00 131 TYR A CA 1
ATOM 1038 C C . TYR A 1 131 ? -10.204 26.859 10.052 1.00 88.00 131 TYR A C 1
ATOM 1040 O O . TYR A 1 131 ? -10.456 27.812 10.786 1.00 88.00 131 TYR A O 1
ATOM 1048 N N . ASP A 1 132 ? -11.112 26.293 9.259 1.00 90.69 132 ASP A N 1
ATOM 1049 C CA . ASP A 1 132 ? -12.543 26.436 9.508 1.00 90.69 132 ASP A CA 1
ATOM 1050 C C . ASP A 1 132 ? -12.919 25.499 10.670 1.00 90.69 132 ASP A C 1
ATOM 1052 O O . ASP A 1 132 ? -12.815 24.275 10.557 1.00 90.69 132 ASP A O 1
ATOM 1056 N N . GLU A 1 133 ? -13.322 26.075 11.804 1.00 93.25 133 GLU A N 1
ATOM 1057 C CA . GLU A 1 133 ? -13.658 25.326 13.023 1.00 93.25 133 GLU A CA 1
ATOM 1058 C C . GLU A 1 133 ? -14.813 24.339 12.818 1.00 93.25 133 GLU A C 1
ATOM 1060 O O . GLU A 1 133 ? -14.814 23.249 13.398 1.00 93.25 133 GLU A O 1
ATOM 1065 N N . LYS A 1 134 ? -15.789 24.685 11.971 1.00 95.06 134 LYS A N 1
ATOM 1066 C CA . LYS A 1 134 ? -16.926 23.811 11.686 1.00 95.06 134 LYS A CA 1
ATOM 1067 C C . LYS A 1 134 ? -16.469 22.603 10.872 1.00 95.06 134 LYS A C 1
ATOM 1069 O O . LYS A 1 134 ? -16.801 21.473 11.227 1.00 95.06 134 LYS A O 1
ATOM 1074 N N . GLU A 1 135 ? -15.671 22.825 9.829 1.00 94.56 135 GLU A N 1
ATOM 1075 C CA . GLU A 1 135 ? -15.148 21.741 8.987 1.00 94.56 135 GLU A CA 1
ATOM 1076 C C . GLU A 1 135 ? -14.226 20.800 9.779 1.00 94.56 135 GLU A C 1
ATOM 1078 O O . GLU A 1 135 ? -14.328 19.572 9.674 1.00 94.56 135 GLU A O 1
ATOM 1083 N N . VAL A 1 136 ? -13.365 21.369 10.631 1.00 95.88 136 VAL A N 1
ATOM 1084 C CA . VAL A 1 136 ? -12.526 20.601 11.557 1.00 95.88 136 VAL A CA 1
ATOM 1085 C C . VAL A 1 136 ? -13.381 19.755 12.487 1.00 95.88 136 VAL A C 1
ATOM 1087 O O . VAL A 1 136 ? -13.116 18.560 12.620 1.00 95.88 136 VAL A O 1
ATOM 1090 N N . HIS A 1 137 ? -14.407 20.339 13.112 1.00 97.19 137 HIS A N 1
ATOM 1091 C CA . HIS A 1 137 ? -15.286 19.610 14.018 1.00 97.19 137 HIS A CA 1
ATOM 1092 C C . HIS A 1 137 ? -15.977 18.432 13.316 1.00 97.19 137 HIS A C 1
ATOM 1094 O O . HIS A 1 137 ? -15.917 17.306 13.811 1.00 97.19 137 HIS A O 1
ATOM 1100 N N . GLU A 1 138 ? -16.575 18.657 12.143 1.00 97.50 138 GLU A N 1
ATOM 1101 C CA . GLU A 1 138 ? -17.291 17.625 11.384 1.00 97.50 138 GLU A CA 1
ATOM 1102 C C . GLU A 1 138 ? -16.384 16.448 10.999 1.00 97.50 138 GLU A C 1
ATOM 1104 O O . GLU A 1 138 ? -16.729 15.285 11.241 1.00 97.50 138 GLU A O 1
ATOM 1109 N N . LYS A 1 139 ? -15.198 16.723 10.439 1.00 97.56 139 LYS A N 1
ATOM 1110 C CA . LYS A 1 139 ? -14.252 15.667 10.048 1.00 97.56 139 LYS A CA 1
ATOM 1111 C C . LYS A 1 139 ? -13.645 14.962 11.264 1.00 97.56 139 LYS A C 1
ATOM 1113 O O . LYS A 1 139 ? -13.531 13.735 11.249 1.00 97.56 139 LYS A O 1
ATOM 1118 N N . ARG A 1 140 ? -13.350 15.692 12.348 1.00 98.00 140 ARG A N 1
ATOM 1119 C CA . ARG A 1 140 ? -12.884 15.112 13.619 1.00 98.00 140 ARG A CA 1
ATOM 1120 C C . ARG A 1 140 ? -13.906 14.132 14.190 1.00 98.00 140 ARG A C 1
ATOM 1122 O O . ARG A 1 140 ? -13.520 13.033 14.573 1.00 98.00 140 ARG A O 1
ATOM 1129 N N . GLN A 1 141 ? -15.201 14.467 14.200 1.00 98.31 141 GLN A N 1
ATOM 1130 C CA . GLN A 1 141 ? -16.225 13.547 14.717 1.00 98.31 141 GLN A CA 1
ATOM 1131 C C . GLN A 1 141 ? -16.281 12.232 13.934 1.00 98.31 141 GLN A C 1
ATOM 1133 O O . GLN A 1 141 ? -16.455 11.172 14.536 1.00 98.31 141 GLN A O 1
ATOM 1138 N N . LYS A 1 142 ? -16.090 12.262 12.608 1.00 98.44 142 LYS A N 1
ATOM 1139 C CA . LYS A 1 142 ? -16.023 11.028 11.809 1.00 98.44 142 LYS A CA 1
ATOM 1140 C C . LYS A 1 142 ? -14.821 10.165 12.198 1.00 98.44 142 LYS A C 1
ATOM 1142 O O . LYS A 1 142 ? -14.991 8.964 12.404 1.00 98.44 142 LYS A O 1
ATOM 1147 N N . VAL A 1 143 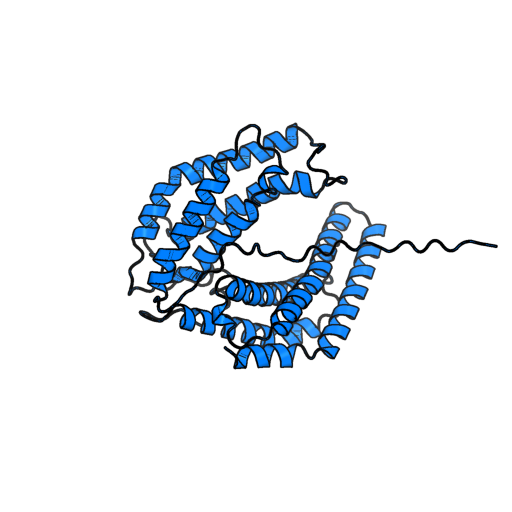? -13.640 10.775 12.344 1.00 98.12 143 VAL A N 1
ATOM 1148 C CA . VAL A 1 143 ? -12.423 10.076 12.794 1.00 98.12 143 VAL A CA 1
ATOM 1149 C C . VAL A 1 143 ? -12.626 9.484 14.186 1.00 98.12 143 VAL A C 1
ATOM 1151 O O . VAL A 1 143 ? -12.345 8.309 14.386 1.00 98.12 143 VAL A O 1
ATOM 1154 N N . LEU A 1 144 ? -13.173 10.250 15.132 1.00 98.44 144 LEU A N 1
ATOM 1155 C CA . LEU A 1 144 ? -13.426 9.782 16.496 1.00 98.44 144 LEU A CA 1
ATOM 1156 C C . LEU A 1 144 ? -14.455 8.654 16.547 1.00 98.44 144 LEU A C 1
ATOM 1158 O O . LEU A 1 144 ? -14.280 7.704 17.307 1.00 98.44 144 LEU A O 1
ATOM 1162 N N . LYS A 1 145 ? -15.505 8.720 15.722 1.00 98.56 145 LYS A N 1
ATOM 1163 C CA . LYS A 1 145 ? -16.489 7.640 15.603 1.00 98.56 145 LYS A CA 1
ATOM 1164 C C . LYS A 1 145 ? -15.835 6.349 15.116 1.00 98.56 145 LYS A C 1
ATOM 1166 O O . LYS A 1 145 ? -16.056 5.308 15.725 1.00 98.56 145 LYS A O 1
ATOM 1171 N N . TRP A 1 146 ? -15.033 6.422 14.052 1.00 98.38 146 TRP A N 1
ATOM 1172 C CA . TRP A 1 146 ? -14.282 5.267 13.558 1.00 98.38 146 TRP A CA 1
ATOM 1173 C C . TRP A 1 146 ? -13.296 4.746 14.606 1.00 98.38 146 TRP A C 1
ATOM 1175 O O . TRP A 1 146 ? -13.343 3.567 14.924 1.00 98.38 146 TRP A O 1
ATOM 1185 N N . ARG A 1 147 ? -12.482 5.623 15.206 1.00 98.12 147 ARG A N 1
ATOM 1186 C CA . ARG A 1 147 ? -11.516 5.275 16.259 1.00 98.12 147 ARG A CA 1
ATOM 1187 C C . ARG A 1 147 ? -12.192 4.519 17.400 1.00 98.12 147 ARG A C 1
ATOM 1189 O O . ARG A 1 147 ? -11.715 3.470 17.802 1.00 98.12 147 ARG A O 1
ATOM 1196 N N . ASN A 1 148 ? -13.306 5.037 17.917 1.00 98.31 148 ASN A N 1
ATOM 1197 C CA . ASN A 1 148 ? -14.046 4.402 19.009 1.00 98.31 148 ASN A CA 1
ATOM 1198 C C . ASN A 1 148 ? -14.570 3.020 18.634 1.00 98.31 148 ASN A C 1
ATOM 1200 O O . ASN A 1 148 ? -14.470 2.099 19.439 1.00 98.31 148 ASN A O 1
ATOM 1204 N N . GLN A 1 149 ? -15.124 2.885 17.428 1.00 97.88 149 GLN A N 1
ATOM 1205 C CA . GLN A 1 149 ? -15.598 1.601 16.930 1.00 97.88 149 GLN A CA 1
ATOM 1206 C C . GLN A 1 149 ? -14.429 0.611 16.809 1.00 97.88 149 GLN A C 1
ATOM 1208 O O . GLN A 1 149 ? -14.464 -0.447 17.427 1.00 97.88 149 GLN A O 1
ATOM 1213 N N . PHE A 1 150 ? -13.357 1.004 16.119 1.00 97.88 150 PHE A N 1
ATOM 1214 C CA . PHE A 1 150 ? -12.175 0.173 15.895 1.00 97.88 150 PHE A CA 1
ATOM 1215 C C . PHE A 1 150 ? -11.517 -0.278 17.208 1.00 97.88 150 PHE A C 1
ATOM 1217 O O . PHE A 1 150 ? -11.187 -1.448 17.364 1.00 97.88 150 PHE A O 1
ATOM 1224 N N . LEU A 1 151 ? -11.380 0.625 18.187 1.00 97.69 151 LEU A N 1
ATOM 1225 C CA . LEU A 1 151 ? -10.841 0.296 19.513 1.00 97.69 151 LEU A CA 1
ATOM 1226 C C . LEU A 1 151 ? -11.776 -0.598 20.339 1.00 97.69 151 LEU A C 1
ATOM 1228 O O . LEU A 1 151 ? -11.302 -1.338 21.191 1.00 97.69 151 LEU A O 1
ATOM 1232 N N . THR A 1 152 ? -13.089 -0.549 20.108 1.00 96.88 152 THR A N 1
ATOM 1233 C CA . THR A 1 152 ? -14.037 -1.468 20.764 1.00 96.88 152 THR A CA 1
ATOM 1234 C C . THR A 1 152 ? -13.945 -2.871 20.162 1.00 96.88 152 THR A C 1
ATOM 1236 O O . THR A 1 152 ? -14.078 -3.860 20.875 1.00 96.88 152 THR A O 1
ATOM 1239 N N . GLU A 1 153 ? -13.696 -2.957 18.855 1.00 95.69 153 GLU A N 1
ATOM 1240 C CA . GLU A 1 153 ? -13.609 -4.212 18.102 1.00 95.69 153 GLU A CA 1
ATOM 1241 C C . GLU A 1 153 ? -12.198 -4.833 18.127 1.00 95.69 153 GLU A C 1
ATOM 1243 O O . GLU A 1 153 ? -12.005 -5.949 17.648 1.00 95.69 153 GLU A O 1
ATOM 1248 N N . ILE A 1 154 ? -11.202 -4.161 18.719 1.00 96.44 154 ILE A N 1
ATOM 1249 C CA . ILE A 1 154 ? -9.798 -4.588 18.638 1.00 96.44 154 ILE A CA 1
ATOM 1250 C C . ILE A 1 154 ? -9.556 -5.996 19.185 1.00 96.44 154 ILE A C 1
ATOM 1252 O O . ILE A 1 154 ? -8.847 -6.778 18.557 1.00 96.44 154 ILE A O 1
ATOM 1256 N N . SER A 1 155 ? -10.194 -6.358 20.300 1.00 96.94 155 SER A N 1
ATOM 1257 C CA . SER A 1 155 ? -10.061 -7.690 20.898 1.00 96.94 155 SER A CA 1
ATOM 1258 C C . SER A 1 155 ? -10.587 -8.790 19.974 1.00 96.94 155 SER A C 1
ATOM 1260 O O . SER A 1 155 ? -10.032 -9.885 19.934 1.00 96.94 155 SER A O 1
ATOM 1262 N N . ILE A 1 156 ? -11.610 -8.486 19.169 1.00 97.50 156 ILE A N 1
ATOM 1263 C CA . ILE A 1 156 ? -12.157 -9.399 18.163 1.00 97.50 156 ILE A CA 1
ATOM 1264 C C . ILE A 1 156 ? -11.127 -9.626 17.051 1.00 97.50 156 ILE A C 1
ATOM 1266 O O . ILE A 1 156 ? -10.915 -10.766 16.631 1.00 97.50 156 ILE A O 1
ATOM 1270 N N . TYR A 1 157 ? -10.449 -8.565 16.598 1.00 97.81 157 TYR A N 1
ATOM 1271 C CA . TYR A 1 157 ? -9.371 -8.677 15.614 1.00 97.81 157 TYR A CA 1
ATOM 1272 C C . TYR A 1 157 ? -8.159 -9.429 16.167 1.00 97.81 157 TYR A C 1
ATOM 1274 O O . TYR A 1 157 ? -7.615 -10.292 15.481 1.00 97.81 157 TYR A O 1
ATOM 1282 N N . GLU A 1 158 ? -7.766 -9.180 17.414 1.00 97.69 158 GLU A N 1
ATOM 1283 C CA . GLU A 1 158 ? -6.693 -9.927 18.073 1.00 97.69 158 GLU A CA 1
ATOM 1284 C C . GLU A 1 158 ? -7.022 -11.421 18.184 1.00 97.69 158 GLU A C 1
ATOM 1286 O O . GLU A 1 158 ? -6.194 -12.264 17.837 1.00 97.69 158 GLU A O 1
ATOM 1291 N N . ASP A 1 159 ? -8.235 -11.772 18.612 1.00 97.69 159 ASP A N 1
ATOM 1292 C CA . ASP A 1 159 ? -8.671 -13.167 18.717 1.00 97.69 159 ASP A CA 1
ATOM 1293 C C . ASP A 1 159 ? -8.809 -13.850 17.354 1.00 97.69 159 ASP A C 1
ATOM 1295 O O . ASP A 1 159 ? -8.587 -15.057 17.238 1.00 97.69 159 ASP A O 1
ATOM 1299 N N . TYR A 1 160 ? -9.143 -13.095 16.307 1.00 98.12 160 TYR A N 1
ATOM 1300 C CA . TYR A 1 160 ? -9.093 -13.573 14.930 1.00 98.12 160 TYR A CA 1
ATOM 1301 C C . TYR A 1 160 ? -7.653 -13.868 14.484 1.00 98.12 160 TYR A C 1
ATOM 1303 O O . TYR A 1 160 ? -7.386 -14.954 13.971 1.00 98.12 160 TYR A O 1
ATOM 1311 N N . LEU A 1 161 ? -6.707 -12.956 14.730 1.00 97.75 161 LEU A N 1
ATOM 1312 C CA . LEU A 1 161 ? -5.305 -13.130 14.335 1.00 97.75 161 LEU A CA 1
ATOM 1313 C C . LEU A 1 161 ? -4.600 -14.253 15.114 1.00 97.75 161 LEU A C 1
ATOM 1315 O O . LEU A 1 161 ? -3.768 -14.957 14.547 1.00 97.75 161 LEU A O 1
ATOM 1319 N N . LYS A 1 162 ? -4.977 -14.510 16.375 1.00 97.19 162 LYS A N 1
ATOM 1320 C CA . LYS A 1 162 ? -4.471 -15.662 17.155 1.00 97.19 162 LYS A CA 1
ATOM 1321 C C . LYS A 1 162 ? -4.817 -17.021 16.537 1.00 97.19 162 LYS A C 1
ATOM 1323 O O . LYS A 1 162 ? -4.221 -18.025 16.914 1.00 97.19 162 LYS A O 1
ATOM 1328 N N . LYS A 1 163 ? -5.787 -17.078 15.618 1.00 97.06 163 LYS A N 1
ATOM 1329 C CA . LYS A 1 163 ? -6.214 -18.320 14.955 1.00 97.06 163 LYS A CA 1
ATOM 1330 C C . LYS A 1 163 ? -5.414 -18.647 13.694 1.00 97.06 163 LYS A C 1
ATOM 1332 O O . LYS A 1 163 ? -5.680 -19.696 13.107 1.00 97.06 163 LYS A O 1
ATOM 1337 N N . ILE A 1 164 ? -4.467 -17.799 13.272 1.00 97.19 164 ILE A N 1
ATOM 1338 C CA . ILE A 1 164 ? -3.536 -18.134 12.182 1.00 97.19 164 ILE A CA 1
ATOM 1339 C C . ILE A 1 164 ? -2.856 -19.461 12.536 1.00 97.19 164 ILE A C 1
ATOM 1341 O O . ILE A 1 164 ? -2.264 -19.583 13.606 1.00 97.19 164 ILE A O 1
ATOM 1345 N N . GLN A 1 165 ? -2.958 -20.455 11.656 1.00 94.31 165 GLN A N 1
ATOM 1346 C CA . GLN A 1 165 ? -2.332 -21.765 11.851 1.00 94.31 165 GLN A CA 1
ATOM 1347 C C . GLN A 1 165 ? -0.994 -21.803 11.101 1.00 94.31 165 GLN A C 1
ATOM 1349 O O . GLN A 1 165 ? -0.963 -21.298 9.982 1.00 94.31 165 GLN A O 1
ATOM 1354 N N . PRO A 1 166 ? 0.082 -22.393 11.651 1.00 87.50 166 PRO A N 1
ATOM 1355 C CA . PRO A 1 166 ? 1.393 -22.429 10.989 1.00 87.50 166 PRO A CA 1
ATOM 1356 C C . PRO A 1 166 ? 1.392 -23.104 9.607 1.00 87.50 166 PRO A C 1
ATOM 1358 O O . PRO A 1 166 ? 2.060 -22.632 8.697 1.00 87.50 166 PRO A O 1
ATOM 1361 N N . ASP A 1 167 ? 0.583 -24.147 9.420 1.00 87.75 167 ASP A N 1
ATOM 1362 C CA . ASP A 1 167 ? 0.653 -25.001 8.224 1.00 87.75 167 ASP A CA 1
ATOM 1363 C C . ASP A 1 167 ? -0.590 -24.905 7.321 1.00 87.75 167 ASP A C 1
ATOM 1365 O O . ASP A 1 167 ? -0.825 -25.783 6.498 1.00 87.75 167 ASP A O 1
ATOM 1369 N N . GLN A 1 168 ? -1.417 -23.861 7.470 1.00 94.56 168 GLN A N 1
ATOM 1370 C CA . GLN A 1 168 ? -2.671 -23.722 6.715 1.00 94.56 168 GLN A CA 1
ATOM 1371 C C . GLN A 1 168 ? -2.672 -22.484 5.822 1.00 94.56 168 GLN A C 1
ATOM 1373 O O . GLN A 1 168 ? -2.602 -21.357 6.314 1.00 94.56 168 GLN A O 1
ATOM 1378 N N . ILE A 1 169 ? -2.876 -22.679 4.521 1.00 96.06 169 ILE A N 1
ATOM 1379 C CA . ILE A 1 169 ? -3.170 -21.591 3.585 1.00 96.06 169 ILE A CA 1
ATOM 1380 C C . ILE A 1 169 ? -4.674 -21.543 3.302 1.00 96.06 169 ILE A C 1
ATOM 1382 O O . ILE A 1 169 ? -5.327 -22.569 3.106 1.00 96.06 169 ILE A O 1
ATOM 1386 N N . TYR A 1 170 ? -5.231 -20.334 3.272 1.00 95.69 170 TYR A N 1
ATOM 1387 C CA . TYR A 1 170 ? -6.626 -20.065 2.941 1.00 95.69 170 TYR A CA 1
ATOM 1388 C C . TYR A 1 170 ? -6.693 -19.387 1.578 1.00 95.69 170 TYR A C 1
ATOM 1390 O O . TYR A 1 170 ? -6.338 -18.216 1.436 1.00 95.69 170 TYR A O 1
ATOM 1398 N N . LEU A 1 171 ? -7.155 -20.115 0.561 1.00 93.88 171 LEU A N 1
ATOM 1399 C CA . LEU A 1 171 ? -7.366 -19.538 -0.764 1.00 93.88 171 LEU A CA 1
ATOM 1400 C C . LEU A 1 171 ? -8.494 -18.506 -0.720 1.00 93.88 171 LEU A C 1
ATOM 1402 O O . LEU A 1 171 ? -9.562 -18.742 -0.153 1.00 93.88 171 LEU A O 1
ATOM 1406 N N . ARG A 1 172 ? -8.259 -17.358 -1.354 1.00 92.00 172 ARG A N 1
ATOM 1407 C CA . ARG A 1 172 ? -9.193 -16.232 -1.375 1.00 92.00 172 ARG A CA 1
ATOM 1408 C C . ARG A 1 172 ? -9.560 -15.867 -2.803 1.00 92.00 172 ARG A C 1
ATOM 1410 O O . ARG A 1 172 ? -8.756 -15.976 -3.724 1.00 92.00 172 ARG A O 1
ATOM 1417 N N . ASP A 1 173 ? -10.793 -15.409 -2.974 1.00 90.56 173 ASP A N 1
ATOM 1418 C CA . ASP A 1 173 ? -11.255 -14.860 -4.244 1.00 90.56 173 ASP A CA 1
ATOM 1419 C C . ASP A 1 173 ? -10.460 -13.588 -4.574 1.00 90.56 173 ASP A C 1
ATOM 1421 O O . ASP A 1 173 ? -10.427 -12.653 -3.766 1.00 90.56 173 ASP A O 1
ATOM 1425 N N . LYS A 1 174 ? -9.853 -13.540 -5.770 1.00 89.62 174 LYS A N 1
ATOM 1426 C CA . LYS A 1 174 ? -9.043 -12.405 -6.242 1.00 89.62 174 LYS A CA 1
ATOM 1427 C C . LYS A 1 174 ? -9.780 -11.064 -6.116 1.00 89.62 174 LYS A C 1
ATOM 1429 O O . LYS A 1 174 ? -9.144 -10.066 -5.803 1.00 89.62 174 LYS A O 1
ATOM 1434 N N . ARG A 1 175 ? -11.115 -11.036 -6.248 1.00 89.38 175 ARG A N 1
ATOM 1435 C CA . ARG A 1 175 ? -11.940 -9.815 -6.114 1.00 89.38 175 ARG A CA 1
ATOM 1436 C C . ARG A 1 175 ? -11.894 -9.181 -4.724 1.00 89.38 175 ARG A C 1
ATOM 1438 O O . ARG A 1 175 ? -12.259 -8.020 -4.572 1.00 89.38 175 ARG A O 1
ATOM 1445 N N . PHE A 1 176 ? -11.516 -9.947 -3.703 1.00 88.31 176 PHE A N 1
ATOM 1446 C CA . PHE A 1 176 ? -11.366 -9.457 -2.332 1.00 88.31 176 PHE A CA 1
ATOM 1447 C C . PHE A 1 176 ? -9.907 -9.246 -1.938 1.00 88.31 176 PHE A C 1
ATOM 1449 O O . PHE A 1 176 ? -9.648 -8.765 -0.835 1.00 88.31 176 PHE A O 1
ATOM 1456 N N . MET A 1 177 ? -8.967 -9.575 -2.822 1.00 92.25 177 MET A N 1
ATOM 1457 C CA . MET A 1 177 ? -7.545 -9.364 -2.604 1.00 92.25 177 MET A CA 1
ATOM 1458 C C . MET A 1 177 ? -7.151 -7.933 -2.973 1.00 92.25 177 MET A C 1
ATOM 1460 O O . MET A 1 177 ? -7.932 -7.146 -3.509 1.00 92.25 177 MET A O 1
ATOM 1464 N N . SER A 1 178 ? -5.928 -7.569 -2.615 1.00 90.50 178 SER A N 1
ATOM 1465 C CA . SER A 1 178 ? -5.354 -6.276 -2.955 1.00 90.50 178 SER A CA 1
ATOM 1466 C C . SER A 1 178 ? -4.862 -6.280 -4.397 1.00 90.50 178 SER A C 1
ATOM 1468 O O . SER A 1 178 ? -3.952 -7.047 -4.719 1.00 90.50 178 SER A O 1
ATOM 1470 N N . ASP A 1 179 ? -5.366 -5.366 -5.227 1.00 89.06 179 ASP A N 1
ATOM 1471 C CA . ASP A 1 179 ? -4.876 -5.133 -6.601 1.00 89.06 179 ASP A CA 1
ATOM 1472 C C . ASP A 1 179 ? -3.409 -4.659 -6.644 1.00 89.06 179 ASP A C 1
ATOM 1474 O O . ASP A 1 179 ? -2.826 -4.451 -7.703 1.00 89.06 179 ASP A O 1
ATOM 1478 N N . PHE A 1 180 ? -2.798 -4.435 -5.482 1.00 87.44 180 PHE A N 1
ATOM 1479 C CA . PHE A 1 180 ? -1.404 -4.028 -5.360 1.00 87.44 180 PHE A CA 1
ATOM 1480 C C . PHE A 1 180 ? -0.458 -5.191 -5.092 1.00 87.44 180 PHE A C 1
ATOM 1482 O O . PHE A 1 180 ? 0.725 -5.040 -5.378 1.00 87.44 180 PHE A O 1
ATOM 1489 N N . PHE A 1 181 ? -0.956 -6.296 -4.530 1.00 94.38 181 PHE A N 1
ATOM 1490 C CA . PHE A 1 181 ? -0.165 -7.447 -4.091 1.00 94.38 181 PHE A CA 1
ATOM 1491 C C . PHE A 1 181 ? -0.662 -8.713 -4.797 1.00 94.38 181 PHE A C 1
ATOM 1493 O O . PHE A 1 181 ? -0.508 -8.857 -6.004 1.00 94.38 181 PHE A O 1
ATOM 1500 N N . TRP A 1 182 ? -1.301 -9.618 -4.060 1.00 95.06 182 TRP A N 1
ATOM 1501 C CA . TRP A 1 182 ? -1.736 -10.913 -4.568 1.00 95.06 182 TRP A CA 1
ATOM 1502 C C . TRP A 1 182 ? -2.911 -10.860 -5.551 1.00 95.06 182 TRP A C 1
ATOM 1504 O O . TRP A 1 182 ? -3.109 -11.812 -6.291 1.00 95.06 182 TRP A O 1
ATOM 1514 N N . GLY A 1 183 ? -3.693 -9.775 -5.591 1.00 91.81 183 GLY A N 1
ATOM 1515 C CA . GLY A 1 183 ? -4.818 -9.649 -6.528 1.00 91.81 183 GLY A CA 1
ATOM 1516 C C . GLY A 1 183 ? -4.382 -9.574 -7.995 1.00 91.81 183 GLY A C 1
ATOM 1517 O O . GLY A 1 183 ? -5.129 -9.997 -8.872 1.00 91.81 183 GLY A O 1
ATOM 1518 N N . VAL A 1 184 ? -3.159 -9.097 -8.248 1.00 87.62 184 VAL A N 1
ATOM 1519 C CA . VAL A 1 184 ? -2.545 -9.022 -9.589 1.00 87.62 184 VAL A CA 1
ATOM 1520 C C . VAL A 1 184 ? -1.535 -10.136 -9.857 1.00 87.62 184 VAL A C 1
ATOM 1522 O O . VAL A 1 184 ? -0.996 -10.219 -10.954 1.00 87.62 184 VAL A O 1
ATOM 1525 N N . SER A 1 185 ? -1.250 -10.968 -8.858 1.00 88.69 185 SER A N 1
ATOM 1526 C CA . SER A 1 185 ? -0.359 -12.114 -8.999 1.00 88.69 185 SER A CA 1
ATOM 1527 C C . SER A 1 185 ? -1.155 -13.322 -9.497 1.00 88.69 185 SER A C 1
ATOM 1529 O O . SER A 1 185 ? -2.335 -13.509 -9.177 1.00 88.69 185 SER A O 1
ATOM 1531 N N . GLU A 1 186 ? -0.510 -14.149 -10.314 1.00 87.38 186 GLU A N 1
ATOM 1532 C CA . GLU A 1 186 ? -1.056 -15.448 -10.721 1.00 87.38 186 GLU A CA 1
ATOM 1533 C C . GLU A 1 186 ? -0.645 -16.568 -9.764 1.00 87.38 186 GLU A C 1
ATOM 1535 O O . GLU A 1 186 ? -1.104 -17.702 -9.886 1.00 87.38 186 GLU A O 1
ATOM 1540 N N . THR A 1 187 ? 0.186 -16.240 -8.778 1.00 91.50 187 THR A N 1
ATOM 1541 C CA . THR A 1 187 ? 0.698 -17.170 -7.786 1.00 91.50 187 THR A CA 1
ATOM 1542 C C . THR A 1 187 ? 0.204 -16.809 -6.389 1.00 91.50 187 THR A C 1
ATOM 1544 O O . THR A 1 187 ? -0.384 -15.757 -6.133 1.00 91.50 187 THR A O 1
ATOM 1547 N N . HIS A 1 188 ? 0.412 -17.733 -5.461 1.00 94.12 188 HIS A N 1
ATOM 1548 C CA . HIS A 1 188 ? 0.146 -17.541 -4.046 1.00 94.12 188 HIS A CA 1
ATOM 1549 C C . HIS A 1 188 ? 1.209 -18.290 -3.225 1.00 94.12 188 HIS A C 1
ATOM 1551 O O . HIS A 1 188 ? 1.975 -19.090 -3.781 1.00 94.12 188 HIS A O 1
ATOM 1557 N N . PRO A 1 189 ? 1.308 -18.028 -1.914 1.00 96.19 189 PRO A N 1
ATOM 1558 C CA . PRO A 1 189 ? 2.134 -18.820 -1.007 1.00 96.19 189 PRO A CA 1
ATOM 1559 C C . PRO A 1 189 ? 1.720 -20.295 -1.015 1.00 96.19 189 PRO A C 1
ATOM 1561 O O . PRO A 1 189 ? 0.538 -20.610 -1.195 1.00 96.19 189 PRO A O 1
ATOM 1564 N N . LEU A 1 190 ? 2.688 -21.188 -0.822 1.00 94.50 190 LEU A N 1
ATOM 1565 C CA . LEU A 1 190 ? 2.439 -22.620 -0.634 1.00 94.50 190 LEU A CA 1
ATOM 1566 C C . LEU A 1 190 ? 2.438 -22.969 0.862 1.00 94.50 190 LEU A C 1
ATOM 1568 O O . LEU A 1 190 ? 3.037 -22.263 1.673 1.00 94.50 190 LEU A O 1
ATOM 1572 N N . GLU A 1 191 ? 1.763 -24.057 1.236 1.00 93.25 191 GLU A N 1
ATOM 1573 C CA . GLU A 1 191 ? 1.773 -24.550 2.620 1.00 93.25 191 GLU A CA 1
ATOM 1574 C C . GLU A 1 191 ? 3.204 -24.888 3.066 1.00 93.25 191 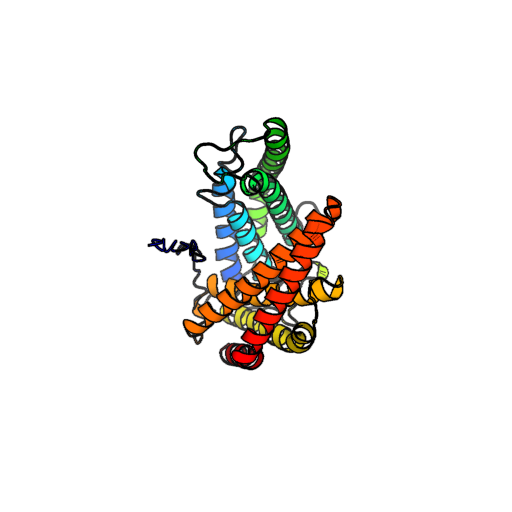GLU A C 1
ATOM 1576 O O . GLU A 1 191 ? 3.951 -25.545 2.340 1.00 93.25 191 GLU A O 1
ATOM 1581 N N . GLY A 1 192 ? 3.591 -24.404 4.251 1.00 91.00 192 GLY A N 1
ATOM 1582 C CA . GLY A 1 192 ? 4.925 -24.609 4.827 1.00 91.00 192 GLY A CA 1
ATOM 1583 C C . GLY A 1 192 ? 6.069 -23.858 4.130 1.00 91.00 192 GLY A C 1
ATOM 1584 O O . GLY A 1 192 ? 7.223 -24.011 4.525 1.00 91.00 192 GLY A O 1
ATOM 1585 N N . GLU A 1 193 ? 5.785 -23.050 3.105 1.00 94.75 193 GLU A N 1
ATOM 1586 C CA . GLU A 1 193 ? 6.806 -22.295 2.377 1.00 94.75 193 GLU A CA 1
ATOM 1587 C C . GLU A 1 193 ? 7.402 -21.173 3.236 1.00 94.75 193 GLU A C 1
ATOM 1589 O O . GLU A 1 193 ? 6.714 -20.536 4.042 1.00 94.75 193 GLU A O 1
ATOM 1594 N N . LEU A 1 194 ? 8.693 -20.896 3.037 1.00 96.94 194 LEU A N 1
ATOM 1595 C CA . LEU A 1 194 ? 9.348 -19.760 3.671 1.00 96.94 194 LEU A CA 1
ATOM 1596 C C . LEU A 1 194 ? 8.756 -18.446 3.160 1.00 96.94 194 LEU A C 1
ATOM 1598 O O . LEU A 1 194 ? 8.596 -18.241 1.956 1.00 96.94 194 LEU A O 1
ATOM 1602 N N . ALA A 1 195 ? 8.540 -17.491 4.066 1.00 97.25 195 ALA A N 1
ATOM 1603 C CA . ALA A 1 195 ? 7.981 -16.187 3.711 1.00 97.25 195 ALA A CA 1
ATOM 1604 C C . ALA A 1 195 ? 8.808 -15.469 2.625 1.00 97.25 195 ALA A C 1
ATOM 1606 O O . ALA A 1 195 ? 8.258 -14.800 1.749 1.00 97.25 195 ALA A O 1
ATOM 1607 N N . GLN A 1 196 ? 10.138 -15.630 2.656 1.00 96.88 196 GLN A N 1
ATOM 1608 C CA . GLN A 1 196 ? 11.032 -15.066 1.639 1.00 96.88 196 GLN A CA 1
ATOM 1609 C C . GLN A 1 196 ? 10.754 -15.614 0.238 1.00 96.88 196 GLN A C 1
ATOM 1611 O O . GLN A 1 196 ? 10.782 -14.850 -0.724 1.00 96.88 196 GLN A O 1
ATOM 1616 N N . GLU A 1 197 ? 10.493 -16.912 0.111 1.00 96.56 197 GLU A N 1
ATOM 1617 C CA . GLU A 1 197 ? 10.239 -17.559 -1.178 1.00 96.56 197 GLU A CA 1
ATOM 1618 C C . GLU A 1 197 ? 8.892 -17.104 -1.742 1.00 96.56 197 GLU A C 1
ATOM 1620 O O . GLU A 1 197 ? 8.823 -16.673 -2.897 1.00 96.56 197 GLU A O 1
ATOM 1625 N N . SER A 1 198 ? 7.856 -17.059 -0.896 1.00 97.19 198 SER A N 1
ATOM 1626 C CA . SER A 1 198 ? 6.543 -16.542 -1.285 1.00 97.19 198 SER A CA 1
ATOM 1627 C C . SER A 1 198 ? 6.631 -15.091 -1.772 1.00 97.19 198 SER A C 1
ATOM 1629 O O . SER A 1 198 ? 6.086 -14.749 -2.823 1.00 97.19 198 SER A O 1
ATOM 1631 N N . PHE A 1 199 ? 7.351 -14.223 -1.052 1.00 97.75 199 PHE A N 1
ATOM 1632 C CA . PHE A 1 199 ? 7.477 -12.818 -1.444 1.00 97.75 199 PHE A CA 1
ATOM 1633 C C . PHE A 1 199 ? 8.408 -12.587 -2.638 1.00 97.75 199 PHE A C 1
ATOM 1635 O O . PHE A 1 199 ? 8.139 -11.677 -3.420 1.00 97.75 199 PHE A O 1
ATOM 1642 N N . ARG A 1 200 ? 9.451 -13.400 -2.851 1.00 96.31 200 ARG A N 1
ATOM 1643 C CA . ARG A 1 200 ? 10.231 -13.356 -4.103 1.00 96.31 200 ARG A CA 1
ATOM 1644 C C . ARG A 1 200 ? 9.373 -13.709 -5.309 1.00 96.31 200 ARG A C 1
ATOM 1646 O O . ARG A 1 200 ? 9.460 -13.030 -6.332 1.00 96.31 200 ARG A O 1
ATOM 1653 N N . ARG A 1 201 ? 8.502 -14.713 -5.177 1.00 96.25 201 ARG A N 1
ATOM 1654 C CA . ARG A 1 201 ? 7.560 -15.081 -6.237 1.00 96.25 201 ARG A CA 1
ATOM 1655 C C . ARG A 1 201 ? 6.547 -13.965 -6.508 1.00 96.25 201 ARG A C 1
ATOM 1657 O O . ARG A 1 201 ? 6.383 -13.583 -7.661 1.00 96.25 201 ARG A O 1
ATOM 1664 N N . LEU A 1 202 ? 5.989 -13.343 -5.463 1.00 97.12 202 LEU A N 1
ATOM 1665 C CA . LEU A 1 202 ? 5.161 -12.138 -5.610 1.00 97.12 202 LEU A CA 1
ATOM 1666 C C . LEU A 1 202 ? 5.901 -11.025 -6.364 1.00 97.12 202 LEU A C 1
ATOM 1668 O O . LEU A 1 202 ? 5.378 -10.473 -7.326 1.00 97.12 202 LEU A O 1
ATOM 1672 N N . LEU A 1 203 ? 7.116 -10.677 -5.936 1.00 97.19 203 LEU A N 1
ATOM 1673 C CA . LEU A 1 203 ? 7.908 -9.624 -6.573 1.00 97.19 203 LEU A CA 1
ATOM 1674 C C . LEU A 1 203 ? 8.217 -9.945 -8.043 1.00 97.19 203 LEU A C 1
ATOM 1676 O O . LEU A 1 203 ? 8.167 -9.047 -8.884 1.00 97.19 203 LEU A O 1
ATOM 1680 N N . SER A 1 204 ? 8.489 -11.212 -8.350 1.00 96.06 204 SER A N 1
ATOM 1681 C CA . SER A 1 204 ? 8.729 -11.693 -9.712 1.00 96.06 204 SER A CA 1
ATOM 1682 C C . SER A 1 204 ? 7.496 -11.514 -10.594 1.00 96.06 204 SER A C 1
ATOM 1684 O O . SER A 1 204 ? 7.612 -10.946 -11.680 1.00 96.06 204 SER A O 1
ATOM 1686 N N . ASP A 1 205 ? 6.314 -11.901 -10.107 1.00 95.88 205 ASP A N 1
ATOM 1687 C CA . ASP A 1 205 ? 5.042 -11.697 -10.810 1.00 95.88 205 ASP A CA 1
ATOM 1688 C C . ASP A 1 205 ? 4.766 -10.208 -11.051 1.00 95.88 205 ASP A C 1
ATOM 1690 O O . ASP A 1 205 ? 4.368 -9.812 -12.146 1.00 95.88 205 ASP A O 1
ATOM 1694 N N . LEU A 1 206 ? 5.034 -9.351 -10.057 1.00 95.94 206 LEU A N 1
ATOM 1695 C CA . LEU A 1 206 ? 4.861 -7.905 -10.202 1.00 95.94 206 LEU A CA 1
ATOM 1696 C C . LEU A 1 206 ? 5.804 -7.319 -11.266 1.00 95.94 206 LEU A C 1
ATOM 1698 O O . LEU A 1 206 ? 5.392 -6.481 -12.070 1.00 95.94 206 LEU A O 1
ATOM 1702 N N . LEU A 1 207 ? 7.072 -7.732 -11.297 1.00 96.31 207 LEU A N 1
ATOM 1703 C CA . LEU A 1 207 ? 8.018 -7.246 -12.304 1.00 96.31 207 LEU A CA 1
ATOM 1704 C C . LEU A 1 207 ? 7.687 -7.783 -13.699 1.00 96.31 207 LEU A C 1
ATOM 1706 O O . LEU A 1 207 ? 7.774 -7.029 -14.669 1.00 96.31 207 LEU A O 1
ATOM 1710 N N . LEU A 1 208 ? 7.262 -9.043 -13.807 1.00 95.19 208 LEU A N 1
ATOM 1711 C CA . LEU A 1 208 ? 6.835 -9.634 -15.072 1.00 95.19 208 LEU A CA 1
ATOM 1712 C C . LEU A 1 208 ? 5.613 -8.902 -15.633 1.00 95.19 208 LEU A C 1
ATOM 1714 O O . LEU A 1 208 ? 5.641 -8.440 -16.771 1.00 95.19 208 LEU A O 1
ATOM 1718 N N . ALA A 1 209 ? 4.590 -8.684 -14.810 1.00 93.88 209 ALA A N 1
ATOM 1719 C CA . ALA A 1 209 ? 3.407 -7.949 -15.229 1.00 93.88 209 ALA A CA 1
ATOM 1720 C C . ALA A 1 209 ? 3.751 -6.491 -15.606 1.00 93.88 209 ALA A C 1
ATOM 1722 O O . ALA A 1 209 ? 3.200 -5.937 -16.556 1.00 93.88 209 ALA A O 1
ATOM 1723 N N . ALA A 1 210 ? 4.690 -5.842 -14.900 1.00 95.19 210 ALA A N 1
ATOM 1724 C CA . ALA A 1 210 ? 5.182 -4.512 -15.281 1.00 95.19 210 ALA A CA 1
ATOM 1725 C C . ALA A 1 210 ? 5.899 -4.514 -16.649 1.00 95.19 210 ALA A C 1
ATOM 1727 O O . ALA A 1 210 ? 5.745 -3.566 -17.422 1.00 95.19 210 ALA A O 1
ATOM 1728 N N . LEU A 1 211 ? 6.655 -5.570 -16.976 1.00 95.75 211 LEU A N 1
ATOM 1729 C CA . LEU A 1 211 ? 7.278 -5.740 -18.296 1.00 95.75 211 LEU A CA 1
ATOM 1730 C C . LEU A 1 211 ? 6.247 -5.919 -19.408 1.00 95.75 211 LEU A C 1
ATOM 1732 O O . LEU A 1 211 ? 6.431 -5.374 -20.496 1.00 95.75 211 LEU A O 1
ATOM 1736 N N . GLU A 1 212 ? 5.189 -6.679 -19.148 1.00 93.88 212 GLU A N 1
ATOM 1737 C CA . GLU A 1 212 ? 4.110 -6.927 -20.107 1.00 93.88 212 GLU A CA 1
ATOM 1738 C C . GLU A 1 212 ? 3.267 -5.672 -20.371 1.00 93.88 212 GLU A C 1
ATOM 1740 O O . GLU A 1 212 ? 2.853 -5.426 -21.505 1.00 93.88 212 GLU A O 1
ATOM 1745 N N . GLU A 1 213 ? 3.063 -4.835 -19.352 1.00 93.38 213 GLU A N 1
ATOM 1746 C CA . GLU A 1 213 ? 2.353 -3.557 -19.472 1.00 93.38 213 GLU A CA 1
ATOM 1747 C C . GLU A 1 213 ? 3.182 -2.454 -20.126 1.00 93.38 213 GLU A C 1
ATOM 1749 O O . GLU A 1 213 ? 2.621 -1.542 -20.745 1.00 93.38 213 GLU A O 1
ATOM 1754 N N . TRP A 1 214 ? 4.511 -2.525 -20.022 1.00 95.31 214 TRP A N 1
ATOM 1755 C CA . TRP A 1 214 ? 5.411 -1.474 -20.489 1.00 95.31 214 TRP A CA 1
ATOM 1756 C C . TRP A 1 214 ? 5.127 -0.972 -21.916 1.00 95.31 214 TRP A C 1
ATOM 1758 O O . TRP A 1 214 ? 5.072 0.245 -22.108 1.00 95.31 214 TRP A O 1
ATOM 1768 N N . PRO A 1 215 ? 4.904 -1.829 -22.937 1.00 95.50 215 PRO A N 1
ATOM 1769 C CA . PRO A 1 215 ? 4.605 -1.356 -24.287 1.00 95.50 215 PRO A CA 1
ATOM 1770 C C . PRO A 1 215 ? 3.349 -0.481 -24.352 1.00 95.50 215 PRO A C 1
ATOM 1772 O O . PRO A 1 215 ? 3.307 0.473 -25.128 1.00 95.50 215 PRO A O 1
ATOM 1775 N N . GLN A 1 216 ? 2.339 -0.778 -23.530 1.00 96.00 216 GLN A N 1
ATOM 1776 C CA . GLN A 1 216 ? 1.096 -0.010 -23.468 1.00 96.00 216 GLN A CA 1
ATOM 1777 C C . GLN A 1 216 ? 1.333 1.342 -22.798 1.00 96.00 216 GLN A C 1
ATOM 1779 O O . GLN A 1 216 ? 0.902 2.363 -23.330 1.00 96.00 216 GLN A O 1
ATOM 1784 N N . VAL A 1 217 ? 2.079 1.355 -21.687 1.00 95.12 217 VAL A N 1
ATOM 1785 C CA . VAL A 1 217 ? 2.487 2.579 -20.979 1.00 95.12 217 VAL A CA 1
ATOM 1786 C C . VAL A 1 217 ? 3.298 3.485 -21.905 1.00 95.12 217 VAL A C 1
ATOM 1788 O O . VAL A 1 217 ? 2.957 4.652 -22.087 1.00 95.12 217 VAL A O 1
ATOM 1791 N N . ASN A 1 218 ? 4.311 2.938 -22.578 1.00 94.00 218 ASN A N 1
ATOM 1792 C CA . ASN A 1 218 ? 5.170 3.687 -23.492 1.00 94.00 218 ASN A CA 1
ATOM 1793 C C . ASN A 1 218 ? 4.419 4.202 -24.738 1.00 94.00 218 ASN A C 1
ATOM 1795 O O . ASN A 1 218 ? 4.776 5.229 -25.313 1.00 94.00 218 ASN A O 1
ATOM 1799 N N . ALA A 1 219 ? 3.341 3.531 -25.156 1.00 94.62 219 ALA A N 1
ATOM 1800 C CA . ALA A 1 219 ? 2.501 3.978 -26.268 1.00 94.62 219 ALA A CA 1
ATOM 1801 C C . ALA A 1 219 ? 1.565 5.151 -25.906 1.00 94.62 219 ALA A C 1
ATOM 1803 O O . ALA A 1 219 ? 0.968 5.771 -26.801 1.00 94.62 219 ALA A O 1
ATOM 1804 N N . ILE A 1 220 ? 1.420 5.492 -24.620 1.00 95.56 220 ILE A N 1
ATOM 1805 C CA . ILE A 1 220 ? 0.596 6.620 -24.182 1.00 95.56 220 ILE A CA 1
ATOM 1806 C C . ILE A 1 220 ? 1.203 7.918 -24.725 1.00 95.56 220 ILE A C 1
ATOM 1808 O O . ILE A 1 220 ? 2.318 8.305 -24.403 1.00 95.56 220 ILE A O 1
ATOM 1812 N N . LYS A 1 221 ? 0.436 8.656 -25.536 1.00 92.44 221 LYS A N 1
ATOM 1813 C CA . LYS A 1 221 ? 0.838 9.999 -26.012 1.00 92.44 221 LYS A CA 1
ATOM 1814 C C . LYS A 1 221 ? 0.482 11.111 -25.028 1.00 92.44 221 LYS A C 1
ATOM 1816 O O . LYS A 1 221 ? 1.044 12.202 -25.072 1.00 92.44 221 LYS A O 1
ATOM 1821 N N . ASN A 1 222 ? -0.546 10.884 -24.215 1.00 92.06 222 ASN A N 1
ATOM 1822 C CA . ASN A 1 222 ? -1.019 11.830 -23.215 1.00 92.06 222 ASN A CA 1
ATOM 1823 C C . ASN A 1 222 ? -1.722 11.060 -22.087 1.00 92.06 222 ASN A C 1
ATOM 1825 O O . ASN A 1 222 ? -2.851 10.608 -22.307 1.00 92.06 222 ASN A O 1
ATOM 1829 N N . PRO A 1 223 ? -1.116 10.963 -20.893 1.00 92.31 223 PRO A N 1
ATOM 1830 C CA . PRO A 1 223 ? -1.661 10.175 -19.790 1.00 92.31 223 PRO A CA 1
ATOM 1831 C C . PRO A 1 223 ? -2.960 10.757 -19.223 1.00 92.31 223 PRO A C 1
ATOM 1833 O O . PRO A 1 223 ? -3.695 10.049 -18.562 1.00 92.31 223 PRO A O 1
ATOM 1836 N N . ALA A 1 224 ? -3.308 12.012 -19.534 1.00 92.75 224 ALA A N 1
ATOM 1837 C CA . ALA A 1 224 ? -4.550 12.655 -19.089 1.00 92.75 224 ALA A CA 1
ATOM 1838 C C . ALA A 1 224 ? -5.673 12.655 -20.147 1.00 92.75 224 ALA A C 1
ATOM 1840 O O . ALA A 1 224 ? -6.611 13.454 -20.061 1.00 92.75 224 ALA A O 1
ATOM 1841 N N . LYS A 1 225 ? -5.540 11.874 -21.231 1.00 90.12 225 LYS A N 1
ATOM 1842 C CA . LYS A 1 225 ? -6.465 11.949 -22.377 1.00 90.12 225 LYS A CA 1
ATOM 1843 C C . LYS A 1 225 ? -7.813 11.285 -22.100 1.00 90.12 225 LYS A C 1
ATOM 1845 O O . LYS A 1 225 ? -8.836 11.854 -22.467 1.00 90.12 225 LYS A O 1
ATOM 1850 N N . ASN A 1 226 ? -7.796 10.075 -21.557 1.00 90.69 226 ASN A N 1
ATOM 1851 C CA . ASN A 1 226 ? -8.972 9.245 -21.314 1.00 90.69 226 ASN A CA 1
ATOM 1852 C C . ASN A 1 226 ? -8.719 8.332 -20.107 1.00 90.69 226 ASN A C 1
ATOM 1854 O O . ASN A 1 226 ? -7.571 8.183 -19.691 1.00 90.69 226 ASN A O 1
ATOM 1858 N N . THR A 1 227 ? -9.786 7.733 -19.579 1.00 89.25 227 THR A N 1
ATOM 1859 C CA . THR A 1 227 ? -9.745 6.887 -18.379 1.00 89.25 227 THR A CA 1
ATOM 1860 C C . THR A 1 227 ? -8.760 5.731 -18.520 1.00 89.25 227 THR A C 1
ATOM 1862 O O . THR A 1 227 ? -7.887 5.592 -17.678 1.00 89.25 227 THR A O 1
ATOM 1865 N N . SER A 1 228 ? -8.800 5.000 -19.637 1.00 91.50 228 SER A N 1
ATOM 1866 C CA . SER A 1 228 ? -7.891 3.870 -19.878 1.00 91.50 228 SER A CA 1
ATOM 1867 C C . SER A 1 228 ? -6.413 4.280 -19.836 1.00 91.50 228 SER A C 1
ATOM 1869 O O . SER A 1 228 ? -5.607 3.601 -19.215 1.00 91.50 228 SER A O 1
ATOM 1871 N N . SER A 1 229 ? -6.034 5.421 -20.424 1.00 90.19 229 SER A N 1
ATOM 1872 C CA . SER A 1 229 ? -4.651 5.913 -20.343 1.00 90.19 229 SER A CA 1
ATOM 1873 C C . SER A 1 229 ? -4.249 6.317 -18.924 1.00 90.19 229 SER A C 1
ATOM 1875 O O . SER A 1 229 ? -3.088 6.147 -18.565 1.00 90.19 229 SER A O 1
ATOM 1877 N N . ILE A 1 230 ? -5.184 6.855 -18.133 1.00 90.94 230 ILE A N 1
ATOM 1878 C CA . ILE A 1 230 ? -4.942 7.197 -16.725 1.00 90.94 230 ILE A CA 1
ATOM 1879 C C . ILE A 1 230 ? -4.740 5.915 -15.910 1.00 90.94 230 ILE A C 1
ATOM 1881 O O . ILE A 1 230 ? -3.796 5.848 -15.128 1.00 90.94 230 ILE A O 1
ATOM 1885 N N . GLU A 1 231 ? -5.590 4.908 -16.116 1.00 91.62 231 GLU A N 1
ATOM 1886 C CA . GLU A 1 231 ? -5.536 3.607 -15.441 1.00 91.62 231 GLU A CA 1
ATOM 1887 C C . GLU A 1 231 ? -4.230 2.873 -15.750 1.00 91.62 231 GLU A C 1
ATOM 1889 O O . GLU A 1 231 ? -3.455 2.641 -14.829 1.00 91.62 231 GLU A O 1
ATOM 1894 N N . THR A 1 232 ? -3.897 2.644 -17.027 1.00 91.81 232 THR A N 1
ATOM 1895 C CA . THR A 1 232 ? -2.642 1.976 -17.428 1.00 91.81 232 THR A CA 1
ATOM 1896 C C . THR A 1 232 ? -1.407 2.667 -16.837 1.00 91.81 232 THR A C 1
ATOM 1898 O O . THR A 1 232 ? -0.507 2.020 -16.307 1.00 91.81 232 THR A O 1
ATOM 1901 N N . PHE A 1 233 ? -1.367 4.001 -16.879 1.00 92.31 233 PHE A N 1
ATOM 1902 C CA . PHE A 1 233 ? -0.288 4.789 -16.279 1.00 92.31 233 PHE A CA 1
ATOM 1903 C C . PHE A 1 233 ? -0.239 4.653 -14.744 1.00 92.31 233 PHE A C 1
ATOM 1905 O O . PHE A 1 233 ? 0.840 4.545 -14.152 1.00 92.31 233 PHE A O 1
ATOM 1912 N N . HIS A 1 234 ? -1.396 4.687 -14.078 1.00 91.44 234 HIS A N 1
ATOM 1913 C CA . HIS A 1 234 ? -1.487 4.555 -12.628 1.00 91.44 234 HIS A CA 1
ATOM 1914 C C . HIS A 1 234 ? -1.112 3.155 -12.154 1.00 91.44 234 HIS A C 1
ATOM 1916 O O . HIS A 1 234 ? -0.402 3.050 -11.154 1.00 91.44 234 HIS A O 1
ATOM 1922 N N . ASP A 1 235 ? -1.550 2.111 -12.845 1.00 92.38 235 ASP A N 1
ATOM 1923 C CA . ASP A 1 235 ? -1.339 0.724 -12.442 1.00 92.38 235 ASP A CA 1
ATOM 1924 C C . ASP A 1 235 ? 0.131 0.330 -12.565 1.00 92.38 235 ASP A C 1
ATOM 1926 O O . ASP A 1 235 ? 0.700 -0.168 -11.589 1.00 92.38 235 ASP A O 1
ATOM 1930 N N . PHE A 1 236 ? 0.805 0.732 -13.648 1.00 94.94 236 PHE A N 1
ATOM 1931 C CA . PHE A 1 236 ? 2.256 0.576 -13.769 1.00 94.94 236 PHE A CA 1
ATOM 1932 C C . PHE A 1 236 ? 3.004 1.255 -12.609 1.00 94.94 236 PHE A C 1
ATOM 1934 O O . PHE A 1 236 ? 3.813 0.634 -11.912 1.00 94.94 236 PHE A O 1
ATOM 1941 N N . ARG A 1 237 ? 2.687 2.528 -12.316 1.00 94.88 237 ARG A N 1
ATOM 1942 C CA . ARG A 1 237 ? 3.289 3.262 -11.186 1.00 94.88 237 ARG A CA 1
ATOM 1943 C C . ARG A 1 237 ? 3.041 2.552 -9.856 1.00 94.88 237 ARG A C 1
ATOM 1945 O O . ARG A 1 237 ? 3.947 2.470 -9.024 1.00 94.88 237 ARG A O 1
ATOM 1952 N N . LYS A 1 238 ? 1.800 2.126 -9.612 1.00 93.12 238 LYS A N 1
ATOM 1953 C CA . LYS A 1 238 ? 1.393 1.443 -8.380 1.00 93.12 238 LYS A CA 1
ATOM 1954 C C . LYS A 1 238 ? 2.191 0.158 -8.206 1.00 93.12 238 LYS A C 1
ATOM 1956 O O . LYS A 1 238 ? 2.716 -0.048 -7.119 1.00 93.12 238 LYS A O 1
ATOM 1961 N N . ARG A 1 239 ? 2.369 -0.624 -9.270 1.00 94.75 239 ARG A N 1
ATOM 1962 C CA . ARG A 1 239 ? 3.131 -1.873 -9.244 1.00 94.75 239 ARG A CA 1
ATOM 1963 C C . ARG A 1 239 ? 4.603 -1.664 -8.917 1.00 94.75 239 ARG A C 1
ATOM 1965 O O . ARG A 1 239 ? 5.115 -2.278 -7.986 1.00 94.75 239 ARG A O 1
ATOM 1972 N N . MET A 1 240 ? 5.258 -0.720 -9.592 1.00 96.12 240 MET A N 1
ATOM 1973 C CA . MET A 1 240 ? 6.649 -0.365 -9.283 1.00 96.12 240 MET A CA 1
ATOM 1974 C C . MET A 1 240 ? 6.794 0.137 -7.838 1.00 96.12 240 MET A C 1
ATOM 1976 O O . MET A 1 240 ? 7.741 -0.211 -7.131 1.00 96.12 240 MET A O 1
ATOM 1980 N N . ARG A 1 241 ? 5.812 0.905 -7.351 1.00 95.19 241 ARG A N 1
ATOM 1981 C CA . ARG A 1 241 ? 5.747 1.317 -5.946 1.00 95.19 241 ARG A CA 1
ATOM 1982 C C . ARG A 1 241 ? 5.556 0.136 -4.996 1.00 95.19 241 ARG A C 1
ATOM 1984 O O . ARG A 1 241 ? 6.167 0.163 -3.932 1.00 95.19 241 ARG A O 1
ATOM 1991 N N . THR A 1 242 ? 4.748 -0.864 -5.342 1.00 94.81 242 THR A N 1
ATOM 1992 C CA . THR A 1 242 ? 4.607 -2.088 -4.545 1.00 94.81 242 THR A CA 1
ATOM 1993 C C . THR A 1 242 ? 5.945 -2.808 -4.427 1.00 94.81 242 THR A C 1
ATOM 1995 O O . THR A 1 242 ? 6.341 -3.120 -3.308 1.00 94.81 242 THR A O 1
ATOM 1998 N N . VAL A 1 243 ? 6.673 -3.000 -5.534 1.00 96.25 243 VAL A N 1
ATOM 1999 C CA . VAL A 1 243 ? 8.002 -3.641 -5.519 1.00 96.25 243 VAL A CA 1
ATOM 2000 C C . VAL A 1 243 ? 8.929 -2.938 -4.526 1.00 96.25 243 VAL A C 1
ATOM 2002 O O . VAL A 1 243 ? 9.453 -3.576 -3.613 1.00 96.25 243 VAL A O 1
ATOM 2005 N N . LEU A 1 244 ? 9.060 -1.609 -4.634 1.00 95.19 244 LEU A N 1
ATOM 2006 C CA . LEU A 1 244 ? 9.879 -0.827 -3.703 1.00 95.19 244 LEU A CA 1
ATOM 2007 C C . LEU A 1 244 ? 9.422 -1.014 -2.255 1.00 95.19 244 LEU A C 1
ATOM 2009 O O . LEU A 1 244 ? 10.244 -1.128 -1.350 1.00 95.19 244 LEU A O 1
ATOM 2013 N N . LYS A 1 245 ? 8.108 -1.017 -2.029 1.00 94.25 245 LYS A N 1
ATOM 2014 C CA . LYS A 1 245 ? 7.509 -1.081 -0.698 1.00 94.25 245 LYS A CA 1
ATOM 2015 C C . LYS A 1 245 ? 7.756 -2.426 -0.019 1.00 94.25 245 LYS A C 1
ATOM 2017 O O . LYS A 1 245 ? 8.172 -2.433 1.133 1.00 94.25 245 LYS A O 1
ATOM 2022 N N . VAL A 1 246 ? 7.575 -3.535 -0.735 1.00 95.69 246 VAL A N 1
ATOM 2023 C CA . VAL A 1 246 ? 7.833 -4.887 -0.215 1.00 95.69 246 VAL A CA 1
ATOM 2024 C C . VAL A 1 246 ? 9.310 -5.062 0.127 1.00 95.69 246 VAL A C 1
ATOM 2026 O O . VAL A 1 246 ? 9.621 -5.497 1.230 1.00 95.69 246 VAL A O 1
ATOM 2029 N N . VAL A 1 247 ? 10.226 -4.633 -0.749 1.00 94.94 247 VAL A N 1
ATOM 2030 C CA . VAL A 1 247 ? 11.668 -4.684 -0.444 1.00 94.94 247 VAL A CA 1
ATOM 2031 C C . VAL A 1 247 ? 12.037 -3.726 0.696 1.00 94.94 247 VAL A C 1
ATOM 2033 O O . VAL A 1 247 ? 12.913 -4.026 1.496 1.00 94.94 247 VAL A O 1
ATOM 2036 N N . SER A 1 248 ? 11.347 -2.592 0.837 1.00 92.50 248 SER A N 1
ATOM 2037 C CA . SER A 1 248 ? 11.561 -1.687 1.977 1.00 92.50 248 SER A CA 1
ATOM 2038 C C . SER A 1 248 ? 11.102 -2.297 3.305 1.00 92.50 248 SER A C 1
ATOM 2040 O O . SER A 1 248 ? 11.706 -2.016 4.339 1.00 92.50 248 SER A O 1
ATOM 2042 N N . TYR A 1 249 ? 10.043 -3.115 3.293 1.00 94.62 249 TYR A N 1
ATOM 2043 C CA . TYR A 1 249 ? 9.596 -3.865 4.468 1.00 94.62 249 TYR A CA 1
ATOM 2044 C C . TYR A 1 249 ? 10.534 -5.021 4.806 1.00 94.62 249 TYR A C 1
ATOM 2046 O O . TYR A 1 249 ? 10.833 -5.205 5.984 1.00 94.62 249 TYR A O 1
ATOM 2054 N N . PHE A 1 250 ? 11.025 -5.735 3.790 1.00 95.50 250 PHE A N 1
ATOM 2055 C CA . PHE A 1 250 ? 11.892 -6.907 3.924 1.00 95.50 250 PHE A CA 1
ATOM 2056 C C . PHE A 1 250 ? 13.155 -6.749 3.053 1.00 95.50 250 PHE A C 1
ATOM 2058 O O . PHE A 1 250 ? 13.213 -7.276 1.933 1.00 95.50 250 PHE A O 1
ATOM 2065 N N . PRO A 1 251 ? 14.176 -6.005 3.523 1.00 92.75 251 PRO A N 1
ATOM 2066 C CA . PRO A 1 251 ? 15.359 -5.662 2.726 1.00 92.75 251 PRO A CA 1
ATOM 2067 C C . PRO A 1 251 ? 16.134 -6.865 2.185 1.00 92.75 251 PRO A C 1
ATOM 2069 O O . PRO A 1 251 ? 16.781 -6.767 1.143 1.00 92.75 251 PRO A O 1
ATOM 2072 N N . GLU A 1 252 ? 16.061 -8.020 2.849 1.00 93.12 252 GLU A N 1
ATOM 2073 C CA . GLU A 1 252 ? 16.668 -9.259 2.359 1.00 93.12 252 GLU A CA 1
ATOM 2074 C C . GLU A 1 252 ? 16.156 -9.729 0.992 1.00 93.12 252 GLU A C 1
ATOM 2076 O O . GLU A 1 252 ? 16.880 -10.447 0.300 1.00 93.12 252 GLU A O 1
ATOM 2081 N N . LEU A 1 253 ? 14.939 -9.340 0.599 1.00 94.44 253 LEU A N 1
ATOM 2082 C CA . LEU A 1 253 ? 14.365 -9.687 -0.700 1.00 94.44 253 LEU A CA 1
ATOM 2083 C C . LEU A 1 253 ? 15.104 -8.968 -1.830 1.00 94.44 253 LEU A C 1
ATOM 2085 O O . LEU A 1 253 ? 15.177 -9.485 -2.935 1.00 94.44 253 LEU A O 1
ATOM 2089 N N . GLY A 1 254 ? 15.701 -7.812 -1.530 1.00 90.38 254 GLY A N 1
ATOM 2090 C CA . GLY A 1 254 ? 16.558 -7.058 -2.438 1.00 90.38 254 GLY A CA 1
ATOM 2091 C C . GLY A 1 254 ? 18.041 -7.419 -2.333 1.00 90.38 254 GLY A C 1
ATOM 2092 O O . GLY A 1 254 ? 18.870 -6.646 -2.807 1.00 90.38 254 GLY A O 1
ATOM 2093 N N . LYS A 1 255 ? 18.423 -8.542 -1.700 1.00 86.81 255 LYS A N 1
ATOM 2094 C CA . LYS A 1 255 ? 19.820 -9.021 -1.704 1.00 86.81 255 LYS A CA 1
ATOM 2095 C C . LYS A 1 255 ? 20.226 -9.379 -3.135 1.00 86.81 255 LYS A C 1
ATOM 2097 O O . LYS A 1 255 ? 19.924 -10.464 -3.610 1.00 86.81 255 LYS A O 1
ATOM 2102 N N . GLY A 1 256 ? 20.906 -8.454 -3.802 1.00 87.56 256 GLY A N 1
ATOM 2103 C CA . GLY A 1 256 ? 21.247 -8.534 -5.225 1.00 87.56 256 GLY A CA 1
ATOM 2104 C C . GLY A 1 256 ? 20.924 -7.243 -5.972 1.00 87.56 256 GLY A C 1
ATOM 2105 O O . GLY A 1 256 ? 21.498 -6.993 -7.026 1.00 87.56 256 GLY A O 1
ATOM 2106 N N . PHE A 1 257 ? 20.057 -6.399 -5.408 1.00 92.50 257 PHE A N 1
ATOM 2107 C CA . PHE A 1 257 ? 19.789 -5.064 -5.927 1.00 92.50 257 PHE A CA 1
ATOM 2108 C C . PHE A 1 257 ? 20.912 -4.132 -5.486 1.00 92.50 257 PHE A C 1
ATOM 2110 O O . PHE A 1 257 ? 21.311 -4.117 -4.316 1.00 92.50 257 PHE A O 1
ATOM 2117 N N . GLU A 1 258 ? 21.413 -3.338 -6.423 1.00 92.56 258 GLU A N 1
ATOM 2118 C CA . GLU A 1 258 ? 22.411 -2.322 -6.116 1.00 92.56 258 GLU A CA 1
ATOM 2119 C C . GLU A 1 258 ? 21.734 -1.087 -5.509 1.00 92.56 258 GLU A C 1
ATOM 2121 O O . GLU A 1 258 ? 20.528 -0.866 -5.646 1.00 92.56 258 GLU A O 1
ATOM 2126 N N . LYS A 1 259 ? 22.503 -0.237 -4.825 1.00 90.31 259 LYS A N 1
ATOM 2127 C CA . LYS A 1 259 ? 21.967 0.997 -4.227 1.00 90.31 259 LYS A CA 1
ATOM 2128 C C . LYS A 1 259 ? 21.330 1.897 -5.295 1.00 90.31 259 LYS A C 1
ATOM 2130 O O . LYS A 1 259 ? 20.317 2.558 -5.068 1.00 90.31 259 LYS A O 1
ATOM 2135 N N . GLU A 1 260 ? 21.934 1.882 -6.470 1.00 92.50 260 GLU A N 1
ATOM 2136 C CA . GLU A 1 260 ? 21.525 2.553 -7.690 1.00 92.50 260 GLU A CA 1
ATOM 2137 C C . GLU A 1 260 ? 20.134 2.097 -8.147 1.00 92.50 260 GLU A C 1
ATOM 2139 O O . GLU A 1 260 ? 19.377 2.920 -8.654 1.00 92.50 260 GLU A O 1
ATOM 2144 N N . ASP A 1 261 ? 19.743 0.846 -7.888 1.00 93.25 261 ASP A N 1
ATOM 2145 C CA . ASP A 1 261 ? 18.429 0.313 -8.260 1.00 93.25 261 ASP A CA 1
ATOM 2146 C C . ASP A 1 261 ? 17.310 0.858 -7.397 1.00 93.25 261 ASP A C 1
ATOM 2148 O O . ASP A 1 261 ? 16.246 1.221 -7.904 1.00 93.25 261 ASP A O 1
ATOM 2152 N N . PHE A 1 262 ? 17.570 0.994 -6.100 1.00 91.56 262 PHE A N 1
ATOM 2153 C CA . PHE A 1 262 ? 16.647 1.662 -5.194 1.00 91.56 262 PHE A CA 1
ATOM 2154 C C . PHE A 1 262 ? 16.462 3.123 -5.594 1.00 91.56 262 PHE A C 1
ATOM 2156 O O . PHE A 1 262 ? 15.329 3.585 -5.729 1.00 91.56 262 PHE A O 1
ATOM 2163 N N . TYR A 1 263 ? 17.558 3.835 -5.875 1.00 92.75 263 TYR A N 1
ATOM 2164 C CA . TYR A 1 263 ? 17.480 5.216 -6.351 1.00 92.75 263 TYR A CA 1
ATOM 2165 C C . TYR A 1 263 ? 16.757 5.338 -7.690 1.00 92.75 263 TYR A C 1
ATOM 2167 O O . TYR A 1 263 ? 15.973 6.273 -7.884 1.00 92.75 263 TYR A O 1
ATOM 2175 N N . PHE A 1 264 ? 16.992 4.399 -8.603 1.00 94.12 264 PHE A N 1
ATOM 2176 C CA . PHE A 1 264 ? 16.320 4.358 -9.890 1.00 94.12 264 PHE A CA 1
ATOM 2177 C C . PHE A 1 264 ? 14.811 4.198 -9.717 1.00 94.12 264 PHE A C 1
ATOM 2179 O O . PHE A 1 264 ? 14.035 4.998 -10.245 1.00 94.12 264 PHE A O 1
ATOM 2186 N N . LEU A 1 265 ? 14.398 3.206 -8.928 1.00 94.00 265 LEU A N 1
ATOM 2187 C CA . LEU A 1 265 ? 13.000 2.894 -8.668 1.00 94.00 265 LEU A CA 1
ATOM 2188 C C . LEU A 1 265 ? 12.284 4.044 -7.946 1.00 94.00 265 LEU A C 1
ATOM 2190 O O . LEU A 1 265 ? 11.195 4.453 -8.354 1.00 94.00 265 LEU A O 1
ATOM 2194 N N . GLU A 1 266 ? 12.909 4.627 -6.922 1.00 94.00 266 GLU A N 1
ATOM 2195 C CA . GLU A 1 266 ? 12.400 5.822 -6.243 1.00 94.00 266 GLU A CA 1
ATOM 2196 C C . GLU A 1 266 ? 12.209 6.990 -7.214 1.00 94.00 266 GLU A C 1
ATOM 2198 O O . GLU A 1 266 ? 11.173 7.665 -7.186 1.00 94.00 266 GLU A O 1
ATOM 2203 N N . ASN A 1 267 ? 13.189 7.233 -8.091 1.00 95.00 267 ASN A N 1
ATOM 2204 C CA . ASN A 1 267 ? 13.105 8.303 -9.073 1.00 95.00 267 ASN A CA 1
ATOM 2205 C C . ASN A 1 267 ? 11.994 8.041 -10.097 1.00 95.00 267 ASN A C 1
ATOM 2207 O O . ASN A 1 267 ? 11.203 8.948 -10.356 1.00 95.00 267 ASN A O 1
ATOM 2211 N N . LEU A 1 268 ? 11.875 6.814 -10.612 1.00 95.25 268 LEU A N 1
ATOM 2212 C CA . LEU A 1 268 ? 10.789 6.393 -11.499 1.00 95.25 268 LEU A CA 1
ATOM 2213 C C . LEU A 1 268 ? 9.427 6.692 -10.849 1.00 95.25 268 LEU A C 1
ATOM 2215 O O . LEU A 1 268 ? 8.647 7.496 -11.365 1.00 95.25 268 LEU A O 1
ATOM 2219 N N . ILE A 1 269 ? 9.174 6.165 -9.647 1.00 95.31 269 ILE A N 1
ATOM 2220 C CA . ILE A 1 269 ? 7.912 6.369 -8.911 1.00 95.31 269 ILE A CA 1
ATOM 2221 C C . ILE A 1 269 ? 7.637 7.859 -8.664 1.00 95.31 269 ILE A C 1
ATOM 2223 O O . ILE A 1 269 ? 6.486 8.307 -8.753 1.00 95.31 269 ILE A O 1
ATOM 2227 N N . LYS A 1 270 ? 8.677 8.640 -8.354 1.00 94.56 270 LYS A N 1
ATOM 2228 C CA . LYS A 1 270 ? 8.582 10.085 -8.122 1.00 94.56 270 LYS A CA 1
ATOM 2229 C C . LYS A 1 270 ? 8.206 10.843 -9.390 1.00 94.56 270 LYS A C 1
ATOM 2231 O O . LYS A 1 270 ? 7.382 11.755 -9.313 1.00 94.56 270 LYS A O 1
ATOM 2236 N N . GLN A 1 271 ? 8.783 10.501 -10.540 1.00 95.19 271 GLN A N 1
ATOM 2237 C CA . GLN A 1 271 ? 8.458 11.159 -11.805 1.00 95.19 271 GLN A CA 1
ATOM 2238 C C . GLN A 1 271 ? 7.015 10.875 -12.235 1.00 95.19 271 GLN A C 1
ATOM 2240 O O . GLN A 1 271 ? 6.271 11.820 -12.504 1.00 95.19 271 GLN A O 1
ATOM 2245 N N . TYR A 1 272 ? 6.571 9.616 -12.155 1.00 95.75 272 TYR A N 1
ATOM 2246 C CA . TYR A 1 272 ? 5.158 9.268 -12.336 1.00 95.75 272 TYR A CA 1
ATOM 2247 C C . TYR A 1 272 ? 4.265 9.994 -11.317 1.00 95.75 272 TYR A C 1
ATOM 2249 O O . TYR A 1 272 ? 3.200 10.507 -11.656 1.00 95.75 272 TYR A O 1
ATOM 2257 N N . GLY A 1 273 ? 4.706 10.107 -10.061 1.00 94.12 273 GLY A N 1
ATOM 2258 C CA . GLY A 1 273 ? 3.980 10.834 -9.020 1.00 94.12 273 GLY A CA 1
ATOM 2259 C C . GLY A 1 273 ? 3.711 12.293 -9.369 1.00 94.12 273 GLY A C 1
ATOM 2260 O O . GLY A 1 273 ? 2.573 12.736 -9.254 1.00 94.12 273 GLY A O 1
ATOM 2261 N N . LYS A 1 274 ? 4.710 13.011 -9.895 1.00 94.31 274 LYS A N 1
ATOM 2262 C CA . LYS A 1 274 ? 4.540 14.407 -10.331 1.00 94.31 274 LYS A CA 1
ATOM 2263 C C . LYS A 1 274 ? 3.457 14.561 -11.400 1.00 94.31 274 LYS A C 1
ATOM 2265 O O . LYS A 1 274 ? 2.726 15.546 -11.383 1.00 94.31 274 LYS A O 1
ATOM 2270 N N . ILE A 1 275 ? 3.369 13.620 -12.338 1.00 95.81 275 ILE A N 1
ATOM 2271 C CA . ILE A 1 275 ? 2.370 13.651 -13.414 1.00 95.81 275 ILE A CA 1
ATOM 2272 C C . ILE A 1 275 ? 0.986 13.290 -12.863 1.00 95.81 275 ILE A C 1
ATOM 2274 O O . ILE A 1 275 ? 0.014 13.970 -13.177 1.00 95.81 275 ILE A O 1
ATOM 2278 N N . SER A 1 276 ? 0.900 12.292 -11.980 1.00 93.44 276 SER A N 1
ATOM 2279 C CA . SER A 1 276 ? -0.338 11.925 -11.276 1.00 93.44 276 SER A CA 1
ATOM 2280 C C . SER A 1 276 ? -0.910 13.113 -10.481 1.00 93.44 276 SER A C 1
ATOM 2282 O O . SER A 1 276 ? -2.086 13.439 -10.625 1.00 93.44 276 SER A O 1
ATOM 2284 N N . ASP A 1 277 ? -0.068 13.861 -9.757 1.00 91.00 277 ASP A N 1
ATOM 2285 C CA . ASP A 1 277 ? -0.485 15.073 -9.034 1.00 91.00 277 ASP A CA 1
ATOM 2286 C C . ASP A 1 277 ? -1.021 16.166 -9.983 1.00 91.00 277 ASP A C 1
ATOM 2288 O O . ASP A 1 277 ? -1.956 16.907 -9.654 1.00 91.00 277 ASP A O 1
ATOM 2292 N N . GLN A 1 278 ? -0.450 16.276 -11.187 1.00 94.38 278 GLN A N 1
ATOM 2293 C CA . GLN A 1 278 ? -0.941 17.190 -12.219 1.00 94.38 278 GLN A CA 1
ATOM 2294 C C . GLN A 1 278 ? -2.282 16.731 -12.809 1.00 94.38 278 GLN A C 1
ATOM 2296 O O . GLN A 1 278 ? -3.120 17.588 -13.083 1.00 94.38 278 GLN A O 1
ATOM 2301 N N . ILE A 1 279 ? -2.514 15.424 -12.982 1.00 93.62 279 ILE A N 1
ATOM 2302 C CA . ILE A 1 279 ? -3.807 14.866 -13.421 1.00 93.62 279 ILE A CA 1
ATOM 2303 C C . ILE A 1 279 ? -4.895 15.174 -12.385 1.00 93.62 279 ILE A C 1
ATOM 2305 O O . ILE A 1 279 ? -5.922 15.743 -12.740 1.00 93.62 279 ILE A O 1
ATOM 2309 N N . VAL A 1 280 ? -4.634 14.942 -11.097 1.00 89.31 280 VAL A N 1
ATOM 2310 C CA . VAL A 1 280 ? -5.570 15.311 -10.017 1.00 89.31 280 VAL A CA 1
ATOM 2311 C C . VAL A 1 280 ? -5.837 16.822 -10.005 1.00 89.31 280 VAL A C 1
ATOM 2313 O O . VAL A 1 280 ? -6.964 17.280 -9.820 1.00 89.31 280 VAL A O 1
ATOM 2316 N N . SER A 1 281 ? -4.803 17.635 -10.234 1.00 88.38 281 SER A N 1
ATOM 2317 C CA . SER A 1 281 ? -4.965 19.091 -10.350 1.00 88.38 281 SER A CA 1
ATOM 2318 C C . SER A 1 281 ? -5.811 19.488 -11.568 1.00 88.38 281 SER A C 1
ATOM 2320 O O . SER A 1 281 ? -6.543 20.475 -11.502 1.00 88.38 281 SER A O 1
ATOM 2322 N N . LEU A 1 282 ? -5.719 18.739 -12.673 1.00 92.81 282 LEU A N 1
ATOM 2323 C CA . LEU A 1 282 ? -6.520 18.947 -13.880 1.00 92.81 282 LEU A CA 1
ATOM 2324 C C . LEU A 1 282 ? -8.006 18.689 -13.615 1.00 92.81 282 LEU A C 1
ATOM 2326 O O . LEU A 1 282 ? -8.839 19.481 -14.047 1.00 92.81 282 LEU A O 1
ATOM 2330 N N . GLU A 1 283 ? -8.328 17.610 -12.903 1.00 90.31 283 GLU A N 1
ATOM 2331 C CA . GLU A 1 283 ? -9.698 17.269 -12.500 1.00 90.31 283 GLU A CA 1
ATOM 2332 C C . GLU A 1 283 ? -10.299 18.368 -11.620 1.00 90.31 283 GLU A C 1
ATOM 2334 O O . GLU A 1 283 ? -11.335 18.931 -11.968 1.00 90.31 283 GLU A O 1
ATOM 2339 N N . LYS A 1 284 ? -9.573 18.809 -10.586 1.00 87.31 284 LYS A N 1
ATOM 2340 C CA . LYS A 1 284 ? -10.002 19.924 -9.722 1.00 87.31 284 LYS A CA 1
ATOM 2341 C C . LYS A 1 284 ? -10.207 21.237 -10.481 1.00 87.31 284 LYS A C 1
ATOM 2343 O O . LYS A 1 284 ? -11.072 22.031 -10.122 1.00 87.31 284 LYS A O 1
ATOM 2348 N N . ALA A 1 285 ? -9.393 21.509 -11.503 1.00 89.31 285 ALA A N 1
ATOM 2349 C CA . ALA A 1 285 ? -9.562 22.698 -12.337 1.00 89.31 285 ALA A CA 1
ATOM 2350 C C . ALA A 1 285 ? -10.830 22.614 -13.205 1.00 89.31 285 ALA A C 1
ATOM 2352 O O . ALA A 1 285 ? -11.492 23.633 -13.393 1.00 89.31 285 ALA A O 1
ATOM 2353 N N . ARG A 1 286 ? -11.181 21.416 -13.699 1.00 91.69 286 ARG A N 1
ATOM 2354 C CA . ARG A 1 286 ? -12.422 21.165 -14.452 1.00 91.69 286 ARG A CA 1
ATOM 2355 C C . ARG A 1 286 ? -13.658 21.301 -13.574 1.00 91.69 286 ARG A C 1
ATOM 2357 O O . ARG A 1 286 ? -14.584 21.989 -13.967 1.00 91.69 286 ARG A O 1
ATOM 2364 N N . GLU A 1 287 ? -13.639 20.726 -12.375 1.00 90.56 287 GLU A N 1
ATOM 2365 C CA . GLU A 1 287 ? -14.735 20.836 -11.396 1.00 90.56 287 GLU A CA 1
ATOM 2366 C C . GLU A 1 287 ? -15.041 22.286 -10.990 1.00 90.56 287 GLU A C 1
ATOM 2368 O O . GLU A 1 287 ? -16.138 22.592 -10.537 1.00 90.56 287 GLU A O 1
ATOM 2373 N N . ARG A 1 288 ? -14.058 23.183 -11.131 1.00 90.75 288 ARG A N 1
ATOM 2374 C CA . ARG A 1 288 ? -14.166 24.612 -10.805 1.00 90.75 288 ARG A CA 1
ATOM 2375 C C . ARG A 1 288 ? -14.342 25.505 -12.037 1.00 90.75 288 ARG A C 1
ATOM 2377 O O . ARG A 1 288 ? -14.193 26.720 -11.910 1.00 90.75 288 ARG A O 1
ATOM 2384 N N . ASP A 1 289 ? -14.551 24.922 -13.218 1.00 93.31 289 ASP A N 1
ATOM 2385 C CA . ASP A 1 289 ? -14.679 25.627 -14.502 1.00 93.31 289 ASP A CA 1
ATOM 2386 C C . ASP A 1 289 ? -13.505 26.586 -14.823 1.00 93.31 289 ASP A C 1
ATOM 2388 O O . ASP A 1 289 ? -13.646 27.622 -15.480 1.00 93.31 289 ASP A O 1
ATOM 2392 N N . GLN A 1 290 ? -12.287 26.250 -14.381 1.00 89.81 290 GLN A N 1
ATOM 2393 C CA . GLN A 1 290 ? -11.088 27.087 -14.529 1.00 89.81 290 GLN A CA 1
ATOM 2394 C C . GLN A 1 290 ? -10.359 26.842 -15.863 1.00 89.81 290 GLN A C 1
ATOM 2396 O O . GLN A 1 290 ? -9.200 26.419 -15.892 1.00 89.81 290 GLN A O 1
ATOM 2401 N N . ASN A 1 291 ? -11.009 27.165 -16.985 1.00 92.25 291 ASN A N 1
ATOM 2402 C CA . ASN A 1 291 ? -10.536 26.873 -18.353 1.00 92.25 291 ASN A CA 1
ATOM 2403 C C . ASN A 1 291 ? -9.075 27.285 -18.641 1.00 92.25 291 ASN A C 1
ATOM 2405 O O . ASN A 1 291 ? -8.306 26.541 -19.256 1.00 92.25 291 ASN A O 1
ATOM 2409 N N . SER A 1 292 ? -8.645 28.468 -18.185 1.00 92.88 292 SER A N 1
ATOM 2410 C CA . SER A 1 292 ? -7.264 28.930 -18.399 1.00 92.88 292 SER A CA 1
ATOM 2411 C C . SER A 1 292 ? -6.232 28.105 -17.627 1.00 92.88 292 SER A C 1
ATOM 2413 O O . SER A 1 292 ? -5.118 27.902 -18.112 1.00 92.88 292 SER A O 1
ATOM 2415 N N . GLU A 1 293 ? -6.583 27.647 -16.423 1.00 93.19 293 GLU A N 1
ATOM 2416 C CA . GLU A 1 293 ? -5.705 26.812 -15.602 1.00 93.19 293 GLU A CA 1
ATOM 2417 C C . GLU A 1 293 ? -5.675 25.379 -16.136 1.00 93.19 293 GLU A C 1
ATOM 2419 O O . GLU A 1 293 ? -4.598 24.798 -16.264 1.00 93.19 293 GLU A O 1
ATOM 2424 N N . GLU A 1 294 ? -6.821 24.859 -16.587 1.00 94.62 294 GLU A N 1
ATOM 2425 C CA . GLU A 1 294 ? -6.918 23.565 -17.267 1.00 94.62 294 GLU A CA 1
ATOM 2426 C C . GLU A 1 294 ? -5.938 23.483 -18.456 1.00 94.62 294 GLU A C 1
ATOM 2428 O O . GLU A 1 294 ? -5.154 22.535 -18.573 1.00 94.62 294 GLU A O 1
ATOM 2433 N N . LEU A 1 295 ? -5.913 24.507 -19.321 1.00 94.44 295 LEU A N 1
ATOM 2434 C CA . LEU A 1 295 ? -4.993 24.571 -20.463 1.00 94.44 295 LEU A CA 1
ATOM 2435 C C . LEU A 1 295 ? -3.517 24.593 -20.037 1.00 94.44 295 LEU A C 1
ATOM 2437 O O . LEU A 1 295 ? -2.682 23.940 -20.674 1.00 94.44 295 LEU A O 1
ATOM 2441 N N . LYS A 1 296 ? -3.178 25.317 -18.963 1.00 95.69 296 LYS A N 1
ATOM 2442 C CA . LYS A 1 296 ? -1.813 25.348 -18.413 1.00 95.69 296 LYS A CA 1
ATOM 2443 C C . LYS A 1 296 ? -1.411 23.985 -17.856 1.00 95.69 296 LYS A C 1
ATOM 2445 O O . LYS A 1 296 ? -0.302 23.527 -18.132 1.00 95.69 296 LYS A O 1
ATOM 2450 N N . ILE A 1 297 ? -2.293 23.322 -17.109 1.00 95.19 297 ILE A N 1
ATOM 2451 C CA . ILE A 1 297 ? -2.044 21.989 -16.548 1.00 95.19 297 ILE A CA 1
ATOM 2452 C C . ILE A 1 297 ? -1.860 20.960 -17.669 1.00 95.19 297 ILE A C 1
ATOM 2454 O O . ILE A 1 297 ? -0.858 20.251 -17.666 1.00 95.19 297 ILE A O 1
ATOM 2458 N N . LYS A 1 298 ? -2.726 20.941 -18.694 1.00 95.69 298 LYS A N 1
ATOM 2459 C CA . LYS A 1 298 ? -2.577 20.041 -19.859 1.00 95.69 298 LYS A CA 1
ATOM 2460 C C . LYS A 1 298 ? -1.217 20.186 -20.546 1.00 95.69 298 LYS A C 1
ATOM 2462 O O . LYS A 1 298 ? -0.615 19.187 -20.936 1.00 95.69 298 LYS A O 1
ATOM 2467 N N . ARG A 1 299 ? -0.717 21.419 -20.707 1.00 95.50 299 ARG A N 1
ATOM 2468 C CA . ARG A 1 299 ? 0.618 21.670 -21.282 1.00 95.50 299 ARG A CA 1
ATOM 2469 C C . ARG A 1 299 ? 1.735 21.144 -20.380 1.00 95.50 299 ARG A C 1
ATOM 2471 O O . ARG A 1 299 ? 2.672 20.543 -20.898 1.00 95.50 299 ARG A O 1
ATOM 2478 N N . ARG A 1 300 ? 1.620 21.335 -19.059 1.00 96.12 300 ARG A N 1
ATOM 2479 C CA . ARG A 1 300 ? 2.571 20.792 -18.074 1.00 96.12 300 ARG A CA 1
ATOM 2480 C C . ARG A 1 300 ? 2.618 19.266 -18.118 1.00 96.12 300 ARG A C 1
ATOM 2482 O O . ARG A 1 300 ? 3.709 18.734 -18.266 1.00 96.12 300 ARG A O 1
ATOM 2489 N N . ILE A 1 301 ? 1.460 18.599 -18.121 1.00 96.38 301 ILE A N 1
ATOM 2490 C CA . ILE A 1 301 ? 1.361 17.133 -18.218 1.00 96.38 301 ILE A CA 1
ATOM 2491 C C . ILE A 1 301 ? 2.061 16.624 -19.474 1.00 96.38 301 ILE A C 1
ATOM 2493 O O . ILE A 1 301 ? 2.911 15.751 -19.380 1.00 96.38 301 ILE A O 1
ATOM 2497 N N . ARG A 1 302 ? 1.761 17.193 -20.650 1.00 95.62 302 ARG A N 1
ATOM 2498 C CA . ARG A 1 302 ? 2.400 16.764 -21.908 1.00 95.62 302 ARG A CA 1
ATOM 2499 C C . ARG A 1 302 ? 3.915 16.942 -21.885 1.00 95.62 302 ARG A C 1
ATOM 2501 O O . ARG A 1 302 ? 4.626 16.077 -22.378 1.00 95.62 302 ARG A O 1
ATOM 2508 N N . LYS A 1 303 ? 4.395 18.062 -21.337 1.00 96.56 303 LYS A N 1
ATOM 2509 C CA . LYS A 1 303 ? 5.830 18.331 -21.213 1.00 96.56 303 LYS A CA 1
ATOM 2510 C C . LYS A 1 303 ? 6.494 17.322 -20.273 1.00 96.56 303 LYS A C 1
ATOM 2512 O O . LYS A 1 303 ? 7.438 16.669 -20.689 1.00 96.56 303 LYS A O 1
ATOM 2517 N N . SER A 1 304 ? 5.973 17.165 -19.056 1.00 96.69 304 SER A N 1
ATOM 2518 C CA . SER A 1 304 ? 6.521 16.234 -18.065 1.00 96.69 304 SER A CA 1
ATOM 2519 C C . SER A 1 304 ? 6.437 14.778 -18.518 1.00 96.69 304 SER A C 1
ATOM 2521 O O . SER A 1 304 ? 7.345 14.012 -18.235 1.00 96.69 304 SER A O 1
ATOM 2523 N N . TRP A 1 305 ? 5.383 14.403 -19.245 1.00 96.75 305 TRP A N 1
ATOM 2524 C CA . TRP A 1 305 ? 5.256 13.070 -19.828 1.00 96.75 305 TRP A CA 1
ATOM 2525 C C . TRP A 1 305 ? 6.313 12.815 -20.898 1.00 96.75 305 TRP A C 1
ATOM 2527 O O . TRP A 1 305 ? 6.982 11.794 -20.846 1.00 96.75 305 TRP A O 1
ATOM 2537 N N . LYS A 1 306 ? 6.534 13.768 -21.810 1.00 96.12 306 LYS A N 1
ATOM 2538 C CA . LYS A 1 306 ? 7.607 13.646 -22.801 1.00 96.12 306 LYS A CA 1
ATOM 2539 C C . LYS A 1 306 ? 8.986 13.537 -22.139 1.00 96.12 306 LYS A C 1
ATOM 2541 O O . LYS A 1 306 ? 9.757 12.664 -22.499 1.00 96.12 306 LYS A O 1
ATOM 2546 N N . GLU A 1 307 ? 9.274 14.399 -21.164 1.00 96.50 307 GLU A N 1
ATOM 2547 C CA . GLU A 1 307 ? 10.538 14.359 -20.412 1.00 96.50 307 GLU A CA 1
ATOM 2548 C C . GLU A 1 307 ? 10.742 13.013 -19.702 1.00 96.50 307 GLU A C 1
ATOM 2550 O O . GLU A 1 307 ? 11.861 12.508 -19.662 1.00 96.50 307 GLU A O 1
ATOM 2555 N N . LEU A 1 308 ? 9.666 12.430 -19.165 1.00 96.31 308 LEU A N 1
ATOM 2556 C CA . LEU A 1 308 ? 9.696 11.104 -18.564 1.00 96.31 308 LEU A CA 1
ATOM 2557 C C . LEU A 1 308 ? 9.988 10.028 -19.615 1.00 96.31 308 LEU A C 1
ATOM 2559 O O . LEU A 1 308 ? 10.925 9.273 -19.410 1.00 96.31 308 LEU A O 1
ATOM 2563 N N . GLN A 1 309 ? 9.282 10.007 -20.749 1.00 95.88 309 GLN A N 1
ATOM 2564 C CA . GLN A 1 309 ? 9.523 9.023 -21.814 1.00 95.88 309 GLN A CA 1
ATOM 2565 C C . GLN A 1 309 ? 10.956 9.095 -22.362 1.00 95.88 309 GLN A C 1
ATOM 2567 O O . GLN A 1 309 ? 11.622 8.068 -22.474 1.00 95.88 309 GLN A O 1
ATOM 2572 N N . ASP A 1 310 ? 11.458 10.306 -22.632 1.00 95.88 310 ASP A N 1
ATOM 2573 C CA . ASP A 1 310 ? 12.834 10.525 -23.099 1.00 95.88 310 ASP A CA 1
ATOM 2574 C C . ASP A 1 310 ? 13.848 9.994 -22.056 1.00 95.88 310 ASP A C 1
ATOM 2576 O O . ASP A 1 310 ? 14.859 9.371 -22.396 1.00 95.88 310 ASP A O 1
ATOM 2580 N N . TRP A 1 311 ? 13.573 10.206 -20.761 1.00 96.19 311 TRP A N 1
ATOM 2581 C CA . TRP A 1 311 ? 14.388 9.658 -19.678 1.00 96.19 311 TRP A CA 1
ATOM 2582 C C . TRP A 1 311 ? 14.298 8.129 -19.624 1.00 96.19 311 TRP A C 1
ATOM 2584 O O . TRP A 1 311 ? 15.334 7.472 -19.597 1.00 96.19 311 TRP A O 1
ATOM 2594 N N . GLU A 1 312 ? 13.104 7.545 -19.655 1.00 95.38 312 GLU A N 1
ATOM 2595 C CA . GLU A 1 312 ? 12.893 6.097 -19.590 1.00 95.38 312 GLU A CA 1
ATOM 2596 C C . GLU A 1 312 ? 13.580 5.347 -20.739 1.00 95.38 312 GLU A C 1
ATOM 2598 O O . GLU A 1 312 ? 14.175 4.288 -20.520 1.00 95.38 312 GLU A O 1
ATOM 2603 N N . GLU A 1 313 ? 13.548 5.918 -21.945 1.00 94.62 313 GLU A N 1
ATOM 2604 C CA . GLU A 1 313 ? 14.265 5.405 -23.111 1.00 94.62 313 GLU A CA 1
ATOM 2605 C C . GLU A 1 313 ? 15.782 5.461 -22.892 1.00 94.62 313 GLU A C 1
ATOM 2607 O O . GLU A 1 313 ? 16.465 4.451 -23.068 1.00 94.62 313 GLU A O 1
ATOM 2612 N N . SER A 1 314 ? 16.307 6.596 -22.409 1.00 95.19 314 SER A N 1
ATOM 2613 C CA . SER A 1 314 ? 17.742 6.752 -22.109 1.00 95.19 314 SER A CA 1
ATOM 2614 C C . SER A 1 314 ? 18.254 5.759 -21.063 1.00 95.19 314 SER A C 1
ATOM 2616 O O . SER A 1 314 ? 19.427 5.392 -21.071 1.00 95.19 314 SER A O 1
ATOM 2618 N N . GLN A 1 315 ? 17.374 5.340 -20.154 1.00 94.81 315 GLN A N 1
ATOM 2619 C CA . GLN A 1 315 ? 17.688 4.414 -19.075 1.00 94.81 315 GLN A CA 1
ATOM 2620 C C . GLN A 1 315 ? 17.404 2.951 -19.428 1.00 94.81 315 GLN A C 1
ATOM 2622 O O . GLN A 1 315 ? 17.766 2.063 -18.660 1.00 94.81 315 GLN A O 1
ATOM 2627 N N . ASN A 1 316 ? 16.749 2.689 -20.563 1.00 95.44 316 ASN A N 1
ATOM 2628 C CA . ASN A 1 316 ? 16.286 1.363 -20.959 1.00 95.44 316 ASN A CA 1
ATOM 2629 C C . ASN A 1 316 ? 15.517 0.650 -19.827 1.00 95.44 316 ASN A C 1
ATOM 2631 O O . ASN A 1 316 ? 15.878 -0.448 -19.392 1.00 95.44 316 ASN A O 1
ATOM 2635 N N . VAL A 1 317 ? 14.445 1.293 -19.344 1.00 94.69 317 VAL A N 1
ATOM 2636 C CA . VAL A 1 317 ? 13.601 0.782 -18.244 1.00 94.69 317 VAL A CA 1
ATOM 2637 C C . VAL A 1 317 ? 13.231 -0.702 -18.400 1.00 94.69 317 VAL A C 1
ATOM 2639 O O . VAL A 1 317 ? 13.379 -1.433 -17.423 1.00 94.69 317 VAL A O 1
ATOM 2642 N N . PRO A 1 318 ? 12.838 -1.220 -19.582 1.00 96.06 318 PRO A N 1
ATOM 2643 C CA . PRO A 1 318 ? 12.523 -2.643 -19.730 1.00 96.06 318 PRO A CA 1
ATOM 2644 C C . PRO A 1 318 ? 13.704 -3.566 -19.443 1.00 96.06 318 PRO A C 1
ATOM 2646 O O . PRO A 1 318 ? 13.528 -4.609 -18.816 1.00 96.06 318 PRO A O 1
ATOM 2649 N N . ALA A 1 319 ? 14.910 -3.208 -19.889 1.00 96.56 319 ALA A N 1
ATOM 2650 C CA . ALA A 1 319 ? 16.099 -3.996 -19.585 1.00 96.56 319 ALA A CA 1
ATOM 2651 C C . ALA A 1 319 ? 16.427 -3.948 -18.087 1.00 96.56 319 ALA A C 1
ATOM 2653 O O . ALA A 1 319 ? 16.790 -4.973 -17.514 1.00 96.56 319 ALA A O 1
ATOM 2654 N N . TRP A 1 320 ? 16.242 -2.791 -17.447 1.00 96.56 320 TRP A N 1
ATOM 2655 C CA . TRP A 1 320 ? 16.411 -2.646 -16.002 1.00 96.56 320 TRP A CA 1
ATOM 2656 C C . TRP A 1 320 ? 15.407 -3.507 -15.214 1.00 96.56 320 TRP A C 1
ATOM 2658 O O . TRP A 1 320 ? 15.825 -4.278 -14.352 1.00 96.56 320 TRP A O 1
ATOM 2668 N N . ILE A 1 321 ? 14.112 -3.482 -15.562 1.00 96.12 321 ILE A N 1
ATOM 2669 C CA . ILE A 1 321 ? 13.091 -4.330 -14.918 1.00 96.12 321 ILE A CA 1
ATOM 2670 C C . ILE A 1 321 ? 13.414 -5.821 -15.129 1.00 96.12 321 ILE A C 1
ATOM 2672 O O . ILE A 1 321 ? 13.365 -6.592 -14.172 1.00 96.12 321 ILE A O 1
ATOM 2676 N N . ARG A 1 322 ? 13.807 -6.235 -16.347 1.00 96.19 322 ARG A N 1
ATOM 2677 C CA . ARG A 1 322 ? 14.234 -7.625 -16.623 1.00 96.19 322 ARG A CA 1
ATOM 2678 C C . ARG A 1 322 ? 15.406 -8.046 -15.752 1.00 96.19 322 ARG A C 1
ATOM 2680 O O . ARG A 1 322 ? 15.418 -9.167 -15.262 1.00 96.19 322 ARG A O 1
ATOM 2687 N N . ARG A 1 323 ? 16.378 -7.157 -15.553 1.00 96.00 323 ARG A N 1
ATOM 2688 C CA . ARG A 1 323 ? 17.523 -7.444 -14.693 1.00 96.00 323 ARG A CA 1
ATOM 2689 C C . ARG A 1 323 ? 17.085 -7.648 -13.242 1.00 96.00 323 ARG A C 1
ATOM 2691 O O . ARG A 1 323 ? 17.513 -8.620 -12.632 1.00 96.00 323 ARG A O 1
ATOM 2698 N N . LEU A 1 324 ? 16.214 -6.790 -12.703 1.00 94.88 324 LEU A N 1
ATOM 2699 C CA . LEU A 1 324 ? 15.671 -6.992 -11.353 1.00 94.88 324 LEU A CA 1
ATOM 2700 C C . LEU A 1 324 ? 14.923 -8.319 -11.229 1.00 94.88 324 LEU A C 1
ATOM 2702 O O . LEU A 1 324 ? 15.123 -9.033 -10.255 1.00 94.88 324 LEU A O 1
ATOM 2706 N N . TYR A 1 325 ? 14.116 -8.665 -12.232 1.00 94.44 325 TYR A N 1
ATOM 2707 C CA . TYR A 1 325 ? 13.412 -9.944 -12.280 1.00 94.44 325 TYR A CA 1
ATOM 2708 C C . TYR A 1 325 ? 14.382 -11.134 -12.217 1.00 94.44 325 TYR A C 1
ATOM 2710 O O . TYR A 1 325 ? 14.116 -12.084 -11.501 1.00 94.44 325 TYR A O 1
ATOM 2718 N N . THR A 1 326 ? 15.533 -11.071 -12.897 1.00 93.94 326 THR A N 1
ATOM 2719 C CA . THR A 1 326 ? 16.546 -12.147 -12.848 1.00 93.94 326 THR A CA 1
ATOM 2720 C C . THR A 1 326 ? 17.345 -12.226 -11.545 1.00 93.94 326 THR A C 1
ATOM 2722 O O . THR A 1 326 ? 18.082 -13.188 -11.351 1.00 93.94 326 THR A O 1
ATOM 2725 N N . LEU A 1 327 ? 17.273 -11.194 -10.699 1.00 92.38 327 LEU A N 1
ATOM 2726 C CA . LEU A 1 327 ? 17.971 -11.137 -9.410 1.00 92.38 327 LEU A CA 1
ATOM 2727 C C . LEU A 1 327 ? 17.116 -11.659 -8.246 1.00 92.38 327 LEU A C 1
ATOM 2729 O O . LEU A 1 327 ? 17.656 -11.874 -7.160 1.00 92.38 327 LEU A O 1
ATOM 2733 N N . LEU A 1 328 ? 15.807 -11.813 -8.463 1.00 90.00 328 LEU A N 1
ATOM 2734 C CA . LEU A 1 328 ? 14.867 -12.442 -7.535 1.00 90.00 328 LEU A CA 1
ATOM 2735 C C . LEU A 1 328 ? 14.817 -13.948 -7.778 1.00 90.00 328 LEU A C 1
ATOM 2737 O O . LEU A 1 328 ? 14.656 -14.663 -6.761 1.00 90.00 328 LEU A O 1
#

Foldseek 3Di:
DDDDDDDDPPPPPPDPCPPPPFQDALDQAALLSCLLPPLVVLLVVLLVLLVPQDQPDALCVCCPPPVSLVSLVVNLVSLQLSVFLFDQDDDVNHRLSLVSNVLSVQLNVLNVLRNVQLVPDPDNPPVDDDGDPVSNNVSSVSNVVSSVVCVVCVVVNVVRSVPRDQFGTDDDDLVSHDLLWCNQAPDARHGRHRSLVRVLSRLLRLLVVLLVLVVVLLPDQFCLPDDVSVCSLVSSLSSLVSSLVSCSNHVVNCPQPDPVLNVVSVVLSVLSVVLNVLSVVLVVCVVVVVVVVNVVSRVVNSVSSVVSSVVCVVVVVSVSSVSSSVRD

Radius of gyration: 21.87 Å; chains: 1; bounding box: 47×73×48 Å

Sequence (328 aa):
MRTLSLLVAFICILPLHIGASEQQVLGNLSYNEAAQQFVPTCLLELVGSIEGIDQKTLPHEVKIPVDIRKRIVRTRDFVDLFAFALPDSKIDGRDGFRSLRDDLDKGYELVGEFKDLYDIQRSRNPSNPVYDEKEVHEKRQKVLKWRNQFLTEISIYEDYLKKIQPDQIYLRDKRFMSDFFWGVSETHPLEGELAQESFRRLLSDLLLAALEEWPQVNAIKNPAKNTSSIETFHDFRKRMRTVLKVVSYFPELGKGFEKEDFYFLENLIKQYGKISDQIVSLEKARERDQNSEELKIKRRIRKSWKELQDWEESQNVPAWIRRLYTLL

Secondary structure (DSSP, 8-state):
-------------------SS-----TT-BHHHHHHHHHHHHHHHHHHHHTT--SS--TTTTTTTS-HHHHHHHHHHHHHHTTTTS---EETTEEHHHHHHHHHHHHHHHHHHHHHHHHT-S---TTS----HHHHHHHHHHHHHHHHHHHHHHHHHHHHHTT--TT------GGGS-TTTTTS-S--PPTT-BHHHHHHHHHHHHHHHHHHHHHHHHT-S-TTSSHHHHHHHHHHHHHHHHHHHHHHH-GGGGBTB-HHHHHHHHHHHHHHHHHHHHHHHHHHHHHTT-HHHHHHHHHHHHHHHHHHHHHHHHHTHHHHHHHHHHH-

pLDDT: mean 89.49, std 16.07, range [24.59, 98.56]